Protein AF-A0A2E6EM79-F1 (afdb_monomer_lite)

Radius of gyration: 19.62 Å; chains: 1; bounding box: 45×45×71 Å

Secondary structure (DSSP, 8-state):
----PPPPPPPPPPB--TTS----SPP-SS--GGG---HHHHHHH--GGGS-SSEE-TTS-HHHHHHHHHHTT--TTT--SEE-HHHHHTTTHHHHHHHHHHHH-SSTTS--HHHHHHHHHHHHHHHHT-BSBHHHHHHHH-SSTTPPPEEEEETTTTEEEEEEEEGGGTEEEEEEEETTEEEEEEEEESS-STTS--EEEEEETTSBEESEEEE--TTSSPEEEETTHHHHHHHEEEETTEEEE---PPPBS----

pLDDT: mean 88.47, std 11.38, range [40.53, 98.25]

Foldseek 3Di:
DDDPDDPDPDPDFDFDALVDFFPADDFDPPHDLLVDACLVVLLVPDDLVPADFFQFQQLADLVQLVLQCVLLLAALVGRDRTHGLVSLCVLPQSSSLNSSQCVPDPDNNHGVVSSNLNSCLSCVRNSLRDGQFQVSVCVVQVQQVPFAFDWFCFLFAQAIWTWTDRVVQQKIWIFGDDVNQGAKIKIWGAPSGPNRAIDIWMAGSRRGTHQWDWGDDPVRDTGIGGPPVVVQVVQWDADPNGIGRHDDDGDGDHHDD

Structure (mmCIF, N/CA/C/O backbone):
data_AF-A0A2E6EM79-F1
#
_entry.id   AF-A0A2E6EM79-F1
#
loop_
_atom_site.group_PDB
_atom_site.id
_atom_site.type_symbol
_atom_site.label_atom_id
_atom_site.label_alt_id
_atom_site.label_comp_id
_atom_site.label_asym_id
_atom_site.label_entity_id
_atom_site.label_seq_id
_atom_site.pdbx_PDB_ins_code
_atom_site.Cartn_x
_atom_site.Cartn_y
_atom_site.Cartn_z
_atom_site.occupancy
_atom_site.B_iso_or_equiv
_atom_site.auth_seq_id
_atom_site.auth_comp_id
_atom_site.auth_asym_id
_atom_site.auth_atom_id
_atom_site.pdbx_PDB_model_num
ATOM 1 N N . MET A 1 1 ? -12.263 -23.418 -47.729 1.00 40.53 1 MET A N 1
ATOM 2 C CA . MET A 1 1 ? -12.939 -23.339 -46.419 1.00 40.53 1 MET A CA 1
ATOM 3 C C . MET A 1 1 ? -11.873 -22.958 -45.411 1.00 40.53 1 MET A C 1
ATOM 5 O O . MET A 1 1 ? -11.051 -23.802 -45.089 1.00 40.53 1 MET A O 1
ATOM 9 N N . CYS A 1 2 ? -11.798 -21.682 -45.027 1.00 40.66 2 CYS A N 1
ATOM 10 C CA . CYS A 1 2 ? -10.913 -21.253 -43.946 1.00 40.66 2 CYS A CA 1
ATOM 11 C C . CYS A 1 2 ? -11.545 -21.718 -42.635 1.00 40.66 2 CYS A C 1
ATOM 13 O O . CYS A 1 2 ? -12.689 -21.362 -42.354 1.00 40.66 2 CYS A O 1
ATOM 15 N N . ALA A 1 3 ? -10.847 -22.568 -41.887 1.00 41.97 3 ALA A N 1
ATOM 16 C CA . ALA A 1 3 ? -11.264 -22.920 -40.544 1.00 41.97 3 ALA A CA 1
ATOM 17 C C . ALA A 1 3 ? -11.077 -21.679 -39.662 1.00 41.97 3 ALA A C 1
ATOM 19 O O . ALA A 1 3 ? -9.963 -21.184 -39.523 1.00 41.97 3 ALA A O 1
ATOM 20 N N . CYS A 1 4 ? -12.170 -21.153 -39.111 1.00 45.47 4 CYS A N 1
ATOM 21 C CA . CYS A 1 4 ? -12.096 -20.262 -37.963 1.00 45.47 4 CYS A CA 1
ATOM 22 C C . CYS A 1 4 ? -11.591 -21.108 -36.794 1.00 45.47 4 CYS A C 1
ATOM 24 O O . CYS A 1 4 ? -12.345 -21.921 -36.253 1.00 45.47 4 CYS A O 1
ATOM 26 N N . GLU A 1 5 ? -10.313 -20.971 -36.450 1.00 46.53 5 GLU A N 1
ATOM 27 C CA . GLU A 1 5 ? -9.811 -21.466 -35.176 1.00 46.53 5 GLU A CA 1
ATOM 28 C C . GLU A 1 5 ? -10.629 -20.784 -34.080 1.00 46.53 5 GLU A C 1
ATOM 30 O O . GLU A 1 5 ? -10.728 -19.557 -34.016 1.00 46.53 5 GLU A O 1
ATOM 35 N N . ARG A 1 6 ? -11.327 -21.594 -33.279 1.00 45.53 6 ARG A N 1
ATOM 36 C CA . ARG A 1 6 ? -12.009 -21.084 -32.093 1.00 45.53 6 ARG A CA 1
ATOM 37 C C . ARG A 1 6 ? -10.919 -20.567 -31.155 1.00 45.53 6 ARG A C 1
ATOM 39 O O . ARG A 1 6 ? -9.983 -21.332 -30.913 1.00 45.53 6 ARG A O 1
ATOM 46 N N . PRO A 1 7 ? -11.023 -19.335 -30.634 1.00 49.53 7 PRO A N 1
ATOM 47 C CA . PRO A 1 7 ? -10.081 -18.868 -29.633 1.00 49.53 7 PRO A CA 1
ATOM 48 C C . PRO A 1 7 ? -10.099 -19.853 -28.463 1.00 49.53 7 PRO A C 1
ATOM 50 O O . PRO A 1 7 ? -11.166 -20.234 -27.972 1.00 49.53 7 PRO A O 1
ATOM 53 N N . VAL A 1 8 ? -8.913 -20.332 -28.092 1.00 51.69 8 VAL A N 1
ATOM 54 C CA . VAL A 1 8 ? -8.725 -21.120 -26.877 1.00 51.69 8 VAL A CA 1
ATOM 55 C C . VAL A 1 8 ? -9.074 -20.183 -25.719 1.00 51.69 8 VAL A C 1
ATOM 57 O O . VAL A 1 8 ? -8.511 -19.091 -25.677 1.00 51.69 8 VAL A O 1
ATOM 60 N N . PRO A 1 9 ? -10.022 -20.535 -24.831 1.00 52.53 9 PRO A N 1
ATOM 61 C CA . PRO A 1 9 ? -10.283 -19.714 -23.659 1.00 52.53 9 PRO A CA 1
ATOM 62 C C . PRO A 1 9 ? -8.993 -19.630 -22.844 1.00 52.53 9 PRO A C 1
ATOM 64 O O . PRO A 1 9 ? -8.410 -20.664 -22.509 1.00 52.53 9 PRO A O 1
ATOM 67 N N . GLU A 1 10 ? -8.531 -18.408 -22.591 1.00 57.00 10 GLU A N 1
ATOM 68 C CA . GLU A 1 10 ? -7.377 -18.179 -21.730 1.00 57.00 10 GLU A CA 1
ATOM 69 C C . GLU A 1 10 ? -7.672 -18.762 -20.339 1.00 57.00 10 GLU A C 1
ATOM 71 O O . GLU A 1 10 ? -8.814 -18.677 -19.865 1.00 57.00 10 GLU A O 1
ATOM 76 N N . PRO A 1 11 ? -6.696 -19.438 -19.708 1.00 58.72 11 PRO A N 1
ATOM 77 C CA . PRO A 1 11 ? -6.879 -19.944 -18.358 1.00 58.72 11 PRO A CA 1
ATOM 78 C C . PRO A 1 11 ? -7.193 -18.776 -17.406 1.00 58.72 11 PRO A C 1
ATOM 80 O O . PRO A 1 11 ? -6.709 -17.666 -17.627 1.00 58.72 11 PRO A O 1
ATOM 83 N N . PRO A 1 12 ? -8.003 -19.003 -16.356 1.00 75.50 12 PRO A N 1
ATOM 84 C CA . PRO A 1 12 ? -8.301 -17.965 -15.379 1.00 75.50 12 PRO A CA 1
ATOM 85 C C . PRO A 1 12 ? -7.009 -17.461 -14.733 1.00 75.50 12 PRO A C 1
ATOM 87 O O . PRO A 1 12 ? -6.110 -18.247 -14.429 1.00 75.50 12 PRO A O 1
ATOM 90 N N . ILE A 1 13 ? -6.937 -16.149 -14.529 1.00 83.44 13 ILE A N 1
ATOM 91 C CA . ILE A 1 13 ? -5.769 -15.486 -13.955 1.00 83.44 13 ILE A CA 1
ATOM 92 C C . ILE A 1 13 ? -5.763 -15.755 -12.456 1.00 83.44 13 ILE A C 1
ATOM 94 O O . ILE A 1 13 ? -6.728 -15.469 -11.747 1.00 83.44 13 ILE A O 1
ATOM 98 N N . GLU A 1 14 ? -4.690 -16.393 -12.005 1.00 90.62 14 GLU A N 1
ATOM 99 C CA . GLU A 1 14 ? -4.513 -16.800 -10.618 1.00 90.62 14 GLU A CA 1
ATOM 100 C C . GLU A 1 14 ? -4.291 -15.573 -9.725 1.00 90.62 14 GLU A C 1
ATOM 102 O O . GLU A 1 14 ? -3.581 -14.635 -10.094 1.00 90.62 14 GLU A O 1
ATOM 107 N N . ARG A 1 15 ? -4.914 -15.586 -8.544 1.00 91.69 15 ARG A N 1
ATOM 108 C CA . ARG A 1 15 ? -4.844 -14.531 -7.526 1.00 91.69 15 ARG A CA 1
ATOM 109 C C . ARG A 1 15 ? -4.478 -15.173 -6.195 1.00 91.69 15 ARG A C 1
ATOM 111 O O . ARG A 1 15 ? -4.930 -16.283 -5.913 1.00 91.69 15 ARG A O 1
ATOM 118 N N . ILE A 1 16 ? -3.656 -14.486 -5.408 1.00 89.69 16 ILE A N 1
ATOM 119 C CA . ILE A 1 16 ? -3.207 -14.984 -4.105 1.00 89.69 16 ILE A CA 1
ATOM 120 C C . ILE A 1 16 ? -4.373 -14.980 -3.105 1.00 89.69 16 ILE A C 1
ATOM 122 O O . ILE A 1 16 ? -5.179 -14.047 -3.082 1.00 89.69 16 ILE A O 1
ATOM 126 N N . SER A 1 17 ? -4.468 -16.022 -2.282 1.00 90.81 17 SER A N 1
ATOM 127 C CA . SER A 1 17 ? -5.428 -16.088 -1.177 1.00 90.81 17 SER A CA 1
ATOM 128 C C . SER A 1 17 ? -4.816 -15.539 0.117 1.00 90.81 17 SER A C 1
ATOM 130 O O . SER A 1 17 ? -3.604 -15.591 0.299 1.00 90.81 17 SER A O 1
ATOM 132 N N . CYS A 1 18 ? -5.646 -15.026 1.028 1.00 90.88 18 CYS A N 1
ATOM 133 C CA . CYS A 1 18 ? -5.190 -14.446 2.299 1.00 90.88 18 CYS A CA 1
ATOM 134 C C . CYS A 1 18 ? -4.701 -15.471 3.335 1.00 90.88 18 CYS A C 1
ATOM 136 O O . CYS A 1 18 ? -4.257 -15.083 4.405 1.00 90.88 18 CYS A O 1
ATOM 138 N N . ASP A 1 19 ? -4.806 -16.767 3.043 1.00 88.62 19 ASP A N 1
ATOM 139 C CA . ASP A 1 19 ? -4.251 -17.861 3.847 1.00 88.62 19 ASP A CA 1
ATOM 140 C C . ASP A 1 19 ? -2.886 -18.345 3.322 1.00 88.62 19 ASP A C 1
ATOM 142 O O . ASP A 1 19 ? -2.356 -19.348 3.804 1.00 88.62 19 ASP A O 1
ATOM 146 N N . GLN A 1 20 ? -2.330 -17.667 2.314 1.00 85.81 20 GLN A N 1
ATOM 147 C CA . GLN A 1 20 ? -1.073 -18.031 1.674 1.00 85.81 20 GLN A CA 1
ATOM 148 C C . GLN A 1 20 ? -0.019 -16.954 1.890 1.00 85.81 20 GLN A C 1
ATOM 150 O O . GLN A 1 20 ? -0.221 -15.791 1.548 1.00 85.81 20 GLN A O 1
ATOM 155 N N . ASP A 1 21 ? 1.155 -17.375 2.354 1.00 84.31 21 ASP A N 1
ATOM 156 C CA . ASP A 1 21 ? 2.322 -16.505 2.380 1.00 84.31 21 ASP A CA 1
ATOM 157 C C . ASP A 1 21 ? 2.809 -16.209 0.961 1.00 84.31 21 ASP A C 1
ATOM 159 O O . ASP A 1 21 ? 3.035 -17.108 0.138 1.00 84.31 21 ASP A O 1
ATOM 163 N N . ILE A 1 22 ? 3.044 -14.928 0.693 1.00 86.69 22 ILE A N 1
ATOM 164 C CA . ILE A 1 22 ? 3.743 -14.501 -0.509 1.00 86.69 22 ILE A CA 1
ATOM 165 C C . ILE A 1 22 ? 5.236 -14.709 -0.265 1.00 86.69 22 ILE A C 1
ATOM 167 O O . ILE A 1 22 ? 5.865 -14.030 0.545 1.00 86.69 22 ILE A O 1
ATOM 171 N N . ASN A 1 23 ? 5.821 -15.665 -0.986 1.00 76.88 23 ASN A N 1
ATOM 172 C CA . ASN A 1 23 ? 7.263 -15.888 -0.969 1.00 76.88 23 ASN A CA 1
ATOM 173 C C . ASN A 1 23 ? 7.967 -14.765 -1.741 1.00 76.88 23 ASN A C 1
ATOM 175 O O . ASN A 1 23 ? 8.302 -14.928 -2.913 1.00 76.88 23 ASN A O 1
ATOM 179 N N . GLY A 1 24 ? 8.155 -13.623 -1.083 1.00 79.81 24 GLY A N 1
ATOM 180 C CA . GLY A 1 24 ? 8.905 -12.499 -1.622 1.00 79.81 24 GLY A CA 1
ATOM 181 C C . GLY A 1 24 ? 10.422 -12.696 -1.560 1.00 79.81 24 GLY A C 1
ATOM 182 O O . GLY A 1 24 ? 10.950 -13.713 -1.103 1.00 79.81 24 GLY A O 1
ATOM 183 N N . ILE A 1 25 ? 11.139 -11.664 -1.998 1.00 84.12 25 ILE A N 1
ATOM 184 C CA . ILE A 1 25 ? 12.602 -11.559 -1.911 1.00 84.12 25 ILE A CA 1
ATOM 185 C C . ILE A 1 25 ? 13.077 -11.814 -0.457 1.00 84.12 25 ILE A C 1
ATOM 187 O O . ILE A 1 25 ? 12.545 -11.219 0.484 1.00 84.12 25 ILE A O 1
ATOM 191 N N . PRO A 1 26 ? 14.071 -12.687 -0.207 1.00 87.06 26 PRO A N 1
ATOM 192 C CA . PRO A 1 26 ? 14.529 -12.945 1.155 1.00 87.06 26 PRO A CA 1
ATOM 193 C C . PRO A 1 26 ? 14.932 -11.652 1.865 1.00 87.06 26 PRO A C 1
ATOM 195 O O . PRO A 1 26 ? 15.652 -10.834 1.295 1.00 87.06 26 PRO A O 1
ATOM 198 N N . TRP A 1 27 ? 14.483 -11.477 3.109 1.00 85.44 27 TRP A N 1
ATOM 199 C CA . TRP A 1 27 ? 14.903 -10.333 3.912 1.00 85.44 27 TRP A CA 1
ATOM 200 C C . TRP A 1 27 ? 16.428 -10.302 4.046 1.00 85.44 27 TRP A C 1
ATOM 202 O O . TRP A 1 27 ? 17.080 -11.344 4.165 1.00 85.44 27 TRP A O 1
ATOM 212 N N . GLY A 1 28 ? 16.991 -9.095 4.038 1.00 80.56 28 GLY A N 1
ATOM 213 C CA . GLY A 1 28 ? 18.403 -8.883 4.333 1.00 80.56 28 GLY A CA 1
ATOM 214 C C . GLY A 1 28 ? 18.743 -9.165 5.802 1.00 80.56 28 GLY A C 1
ATOM 215 O O . GLY A 1 28 ? 17.895 -9.565 6.598 1.00 80.56 28 GLY A O 1
ATOM 216 N N . ALA A 1 29 ? 20.006 -8.932 6.171 1.00 76.19 29 ALA A N 1
ATOM 217 C CA . ALA A 1 29 ? 20.464 -9.078 7.556 1.00 76.19 29 ALA A CA 1
ATOM 218 C C . ALA A 1 29 ? 19.775 -8.091 8.518 1.00 76.19 29 ALA A C 1
ATOM 220 O O . ALA A 1 29 ? 19.505 -8.443 9.664 1.00 76.19 29 ALA A O 1
ATOM 221 N N . ASP A 1 30 ? 19.462 -6.888 8.031 1.00 77.88 30 ASP A N 1
ATOM 222 C CA . ASP A 1 30 ? 18.694 -5.878 8.755 1.00 77.88 30 ASP A CA 1
ATOM 223 C C . ASP A 1 30 ? 17.210 -6.063 8.437 1.00 77.88 30 ASP A C 1
ATOM 225 O O . ASP A 1 30 ? 16.678 -5.535 7.458 1.00 77.88 30 ASP A O 1
ATOM 229 N N . GLN A 1 31 ? 16.565 -6.899 9.242 1.00 83.94 31 GLN A N 1
ATOM 230 C CA . GLN A 1 31 ? 15.180 -7.288 9.040 1.00 83.94 31 GLN A CA 1
ATOM 231 C C . GLN A 1 31 ? 14.214 -6.165 9.457 1.00 83.94 31 GLN A C 1
ATOM 233 O O . GLN A 1 31 ? 14.323 -5.652 10.575 1.00 83.94 31 GLN A O 1
ATOM 238 N N . PRO A 1 32 ? 13.271 -5.762 8.585 1.00 86.62 32 PRO A N 1
ATOM 239 C CA . PRO A 1 32 ? 12.243 -4.800 8.952 1.00 86.62 32 PRO A CA 1
ATOM 240 C C . PRO A 1 32 ? 11.191 -5.462 9.857 1.00 86.62 32 PRO A C 1
ATOM 242 O O . PRO A 1 32 ? 11.133 -6.691 9.923 1.00 86.62 32 PRO A O 1
ATOM 245 N N . PRO A 1 33 ? 10.335 -4.688 10.537 1.00 85.50 33 PRO A N 1
ATOM 246 C CA . PRO A 1 33 ? 9.323 -5.278 11.407 1.00 85.50 33 PRO A CA 1
ATOM 247 C C . PRO A 1 33 ? 8.340 -6.210 10.676 1.00 85.50 33 PRO A C 1
ATOM 249 O O . PRO A 1 33 ? 7.989 -7.266 11.184 1.00 85.50 33 PRO A O 1
ATOM 252 N N . GLU A 1 34 ? 8.040 -5.908 9.413 1.00 90.94 34 GLU A N 1
ATOM 253 C CA . GLU A 1 34 ? 7.360 -6.760 8.421 1.00 90.94 34 GLU A CA 1
ATOM 254 C C . GLU A 1 34 ? 7.921 -8.189 8.281 1.00 90.94 34 GLU A C 1
ATOM 256 O O . GLU A 1 34 ? 7.267 -9.084 7.755 1.00 90.94 34 GLU A O 1
ATOM 261 N N . SER A 1 35 ? 9.151 -8.437 8.726 1.00 87.00 35 SER A N 1
ATOM 262 C CA . SER A 1 35 ? 9.757 -9.763 8.625 1.00 87.00 35 SER A CA 1
ATOM 263 C C . SER A 1 35 ? 9.227 -10.797 9.615 1.00 87.00 35 SER A C 1
ATOM 265 O O . SER A 1 35 ? 9.440 -11.990 9.380 1.00 87.00 35 SER A O 1
ATOM 267 N N . ASP A 1 36 ? 8.557 -10.364 10.685 1.00 81.38 36 ASP A N 1
ATOM 268 C CA . ASP A 1 36 ? 7.943 -11.259 11.664 1.00 81.38 36 ASP A CA 1
ATOM 269 C C . ASP A 1 36 ? 6.591 -11.777 11.145 1.00 81.38 36 ASP A C 1
ATOM 271 O O . ASP A 1 36 ? 5.728 -11.005 10.723 1.00 81.38 36 ASP A O 1
ATOM 275 N N . SER A 1 37 ? 6.416 -13.098 11.134 1.00 67.50 37 SER A N 1
ATOM 276 C CA . SER A 1 37 ? 5.431 -13.768 10.280 1.00 67.50 37 SER A CA 1
ATOM 277 C C . SER A 1 37 ? 4.133 -14.180 10.970 1.00 67.50 37 SER A C 1
ATOM 279 O O . SER A 1 37 ? 3.235 -14.657 10.286 1.00 67.50 37 SER A O 1
ATOM 281 N N . ASP A 1 38 ? 3.997 -14.046 12.293 1.00 87.06 38 ASP A N 1
ATOM 282 C CA . ASP A 1 38 ? 2.860 -14.661 13.005 1.00 87.06 38 ASP A CA 1
ATOM 283 C C . ASP A 1 38 ? 1.650 -13.732 13.219 1.00 87.06 38 ASP A C 1
ATOM 285 O O . ASP A 1 38 ? 0.854 -13.905 14.145 1.00 87.06 38 ASP A O 1
ATOM 289 N N . VAL A 1 39 ? 1.474 -12.740 12.335 1.00 92.44 39 VAL A N 1
ATOM 290 C CA . VAL A 1 39 ? 0.377 -11.762 12.444 1.00 92.44 39 VAL A CA 1
ATOM 291 C C . VAL A 1 39 ? -1.003 -12.424 12.419 1.00 92.44 39 VAL A C 1
ATOM 293 O O . VAL A 1 39 ? -1.929 -11.948 13.069 1.00 92.44 39 VAL A O 1
ATOM 296 N N . THR A 1 40 ? -1.149 -13.550 11.719 1.00 93.19 40 THR A N 1
ATOM 297 C CA . THR A 1 40 ? -2.404 -14.307 11.642 1.00 93.19 40 THR A CA 1
ATOM 298 C C . THR A 1 40 ? -2.763 -14.961 12.972 1.00 93.19 40 THR A C 1
ATOM 300 O O . THR A 1 40 ? -3.916 -14.860 13.400 1.00 93.19 40 THR A O 1
ATOM 303 N N . ALA A 1 41 ? -1.803 -15.593 13.659 1.00 94.00 41 ALA A N 1
ATOM 304 C CA . ALA A 1 41 ? -2.066 -16.149 14.982 1.00 94.00 41 ALA A CA 1
ATOM 305 C C . ALA A 1 41 ? -2.342 -15.030 15.987 1.00 94.00 41 ALA A C 1
ATOM 307 O O . ALA A 1 41 ? -3.353 -15.087 16.686 1.00 94.00 41 ALA A O 1
ATOM 308 N N . GLU A 1 42 ? -1.524 -13.975 15.986 1.00 95.00 42 GLU A N 1
ATOM 309 C CA . GLU A 1 42 ? -1.720 -12.822 16.866 1.00 95.00 42 GLU A CA 1
ATOM 310 C C . GLU A 1 42 ? -3.091 -12.161 16.664 1.00 95.00 42 GLU A C 1
ATOM 312 O O . GLU A 1 42 ? -3.753 -11.832 17.645 1.00 95.00 42 GLU A O 1
ATOM 317 N N . LEU A 1 43 ? -3.550 -11.997 15.417 1.00 95.31 43 LEU A N 1
ATOM 318 C CA . LEU A 1 43 ? -4.876 -11.449 15.120 1.00 95.31 43 LEU A CA 1
ATOM 319 C C . LEU A 1 43 ? -5.989 -12.344 15.681 1.00 95.31 43 LEU A C 1
ATOM 321 O O . LEU A 1 43 ? -6.943 -11.846 16.273 1.00 95.31 43 LEU A O 1
ATOM 325 N N . SER A 1 44 ? -5.848 -13.664 15.536 1.00 94.12 44 SER A N 1
ATOM 326 C CA . SER A 1 44 ? -6.849 -14.639 15.989 1.00 94.12 44 SER A CA 1
ATOM 327 C C . SER A 1 44 ? -6.984 -14.743 17.514 1.00 94.12 44 SER A C 1
ATOM 329 O O . SER A 1 44 ? -8.012 -15.206 18.012 1.00 94.12 44 SER A O 1
ATOM 331 N N . GLU A 1 45 ? -5.960 -14.322 18.260 1.00 94.56 45 GLU A N 1
ATOM 332 C CA . GLU A 1 45 ? -5.949 -14.330 19.726 1.00 94.56 45 GLU A CA 1
ATOM 333 C C . GLU A 1 45 ? -6.623 -13.094 20.343 1.00 94.56 45 GLU A C 1
ATOM 335 O O . GLU A 1 45 ? -6.949 -13.099 21.535 1.00 94.56 45 GLU A O 1
ATOM 340 N N . LEU A 1 46 ? -6.853 -12.037 19.558 1.00 94.44 46 LEU A N 1
ATOM 341 C CA . LEU A 1 46 ? -7.420 -10.784 20.048 1.00 94.44 46 LEU A CA 1
ATOM 342 C C . LEU A 1 46 ? -8.947 -10.844 20.147 1.00 94.44 46 LEU A C 1
ATOM 344 O O . LEU A 1 46 ? -9.655 -11.138 19.186 1.00 94.44 46 LEU A O 1
ATOM 348 N N . ASP A 1 47 ? -9.473 -10.457 21.310 1.00 93.38 47 ASP A N 1
ATOM 349 C CA . ASP A 1 47 ? -10.901 -10.189 21.477 1.00 93.38 47 ASP A CA 1
ATOM 350 C C . ASP A 1 47 ? -11.213 -8.726 21.133 1.00 93.38 47 ASP A C 1
ATOM 352 O O . ASP A 1 47 ? -11.244 -7.848 22.000 1.00 93.38 47 ASP A O 1
ATOM 356 N N . LEU A 1 48 ? -11.476 -8.467 19.849 1.00 93.12 48 LEU A N 1
ATOM 357 C CA . LEU A 1 48 ? -11.820 -7.131 19.350 1.00 93.12 48 LEU A CA 1
ATOM 358 C C . LEU A 1 48 ? -13.135 -6.587 19.934 1.00 93.12 48 LEU A C 1
ATOM 360 O O . LEU A 1 48 ? -13.396 -5.390 19.841 1.00 93.12 48 LEU A O 1
ATOM 364 N N . SER A 1 49 ? -13.961 -7.423 20.577 1.00 91.56 49 SER A N 1
ATOM 365 C CA . SER A 1 49 ? -15.196 -6.961 21.223 1.00 91.56 49 SER A CA 1
ATOM 366 C C . SER A 1 49 ? -14.956 -6.143 22.497 1.00 91.56 49 SER A C 1
ATOM 368 O O . SER A 1 49 ? -15.880 -5.491 22.983 1.00 91.56 49 SER A O 1
ATOM 370 N N . GLN A 1 50 ? -13.726 -6.149 23.027 1.00 90.62 50 GLN A N 1
ATOM 371 C CA . GLN A 1 50 ? -13.337 -5.328 24.178 1.00 90.62 50 GLN A CA 1
ATOM 372 C C . GLN A 1 50 ? -13.077 -3.860 23.814 1.00 90.62 50 GLN A C 1
ATOM 374 O O . GLN A 1 50 ? -13.024 -3.013 24.709 1.00 90.62 50 GLN A O 1
ATOM 379 N N . LEU A 1 51 ? -12.911 -3.546 22.525 1.00 93.31 51 LEU A N 1
ATOM 380 C CA . LEU A 1 51 ? -12.785 -2.168 22.065 1.00 93.31 51 LEU A CA 1
ATOM 381 C C . LEU A 1 51 ? -14.124 -1.418 22.186 1.00 93.31 51 LEU A C 1
ATOM 383 O O . LEU A 1 51 ? -15.189 -2.015 22.001 1.00 93.31 51 LEU A O 1
ATOM 387 N N . PRO A 1 52 ? -14.099 -0.111 22.506 1.00 95.06 52 PRO A N 1
ATOM 388 C CA . PRO A 1 52 ? -15.306 0.707 22.493 1.00 95.06 52 PRO A CA 1
ATOM 389 C C . PRO A 1 52 ? -15.861 0.831 21.068 1.00 95.06 52 PRO A C 1
ATOM 391 O O . PRO A 1 52 ? -15.101 1.049 20.137 1.00 95.06 52 PRO A O 1
ATOM 394 N N . ASP A 1 53 ? -17.185 0.778 20.908 1.00 96.00 53 ASP A N 1
ATOM 395 C CA . ASP A 1 53 ? -17.851 0.992 19.616 1.00 96.00 53 ASP A CA 1
ATOM 396 C C . ASP A 1 53 ? -18.860 2.160 19.719 1.00 96.00 53 ASP A C 1
ATOM 398 O O . ASP A 1 53 ? -19.858 2.041 20.444 1.00 96.00 53 ASP A O 1
ATOM 402 N N . PRO A 1 54 ? -18.619 3.307 19.048 1.00 97.25 54 PRO A N 1
ATOM 403 C CA . PRO A 1 54 ? -17.478 3.584 18.171 1.00 97.25 54 PRO A CA 1
ATOM 404 C C . PRO A 1 54 ? -16.184 3.911 18.936 1.00 97.25 54 PRO A C 1
ATOM 406 O O . PRO A 1 54 ? -16.217 4.410 20.064 1.00 97.25 54 PRO A O 1
ATOM 409 N N . ILE A 1 55 ? -15.049 3.710 18.267 1.00 96.88 55 ILE A N 1
ATOM 410 C CA . ILE A 1 55 ? -13.715 4.119 18.720 1.00 96.88 55 ILE A CA 1
ATOM 411 C C . ILE A 1 55 ? -13.521 5.605 18.402 1.00 96.88 55 ILE A C 1
ATOM 413 O O . ILE A 1 55 ? -13.752 6.031 17.268 1.00 96.88 55 ILE A O 1
ATOM 417 N N . ASP A 1 56 ? -13.074 6.396 19.380 1.00 96.50 56 ASP A N 1
ATOM 418 C CA . ASP A 1 56 ? -12.659 7.784 19.153 1.00 96.50 56 ASP A CA 1
ATOM 419 C C . ASP A 1 56 ? -11.217 7.827 18.636 1.00 96.50 56 ASP A C 1
ATOM 421 O O . ASP A 1 56 ? -10.279 7.497 19.354 1.00 96.50 56 ASP A O 1
ATOM 425 N N . ILE A 1 57 ? -11.059 8.235 17.379 1.00 95.75 57 ILE A N 1
ATOM 426 C CA . ILE A 1 57 ? -9.775 8.381 16.685 1.00 95.75 57 ILE A CA 1
ATOM 427 C C . ILE A 1 57 ? -9.427 9.859 16.441 1.00 95.75 57 ILE A C 1
ATOM 429 O O . ILE A 1 57 ? -8.559 10.179 15.627 1.00 95.75 57 ILE A O 1
ATOM 433 N N . SER A 1 58 ? -10.130 10.796 17.089 1.00 94.38 58 SER A N 1
ATOM 434 C CA . SER A 1 58 ? -9.972 12.242 16.867 1.00 94.38 58 SER A CA 1
ATOM 435 C C . SER A 1 58 ? -8.636 12.809 17.342 1.00 94.38 58 SER A C 1
ATOM 437 O O . SER A 1 58 ? -8.214 13.846 16.837 1.00 94.38 58 SER A O 1
ATOM 439 N N . GLN A 1 59 ? -7.994 12.152 18.310 1.00 94.62 59 GLN A N 1
ATOM 440 C CA . GLN A 1 59 ? -6.695 12.559 18.855 1.00 94.62 59 GLN A CA 1
ATOM 441 C C . GLN A 1 59 ? -5.512 11.881 18.150 1.00 94.62 59 GLN A C 1
ATOM 443 O O . GLN A 1 59 ? -4.363 12.219 18.432 1.00 94.62 59 GLN A O 1
ATOM 448 N N . MET A 1 60 ? -5.781 10.957 17.220 1.00 93.56 60 MET A N 1
ATOM 449 C CA . MET A 1 60 ? -4.732 10.301 16.447 1.00 93.56 60 MET A CA 1
ATOM 450 C C . MET A 1 60 ? -4.044 11.282 15.503 1.00 93.56 60 MET A C 1
ATOM 452 O O . MET A 1 60 ? -4.688 12.128 14.877 1.00 93.56 60 MET A O 1
ATOM 456 N N . VAL A 1 61 ? -2.729 11.120 15.370 1.00 89.62 61 VAL A N 1
ATOM 457 C CA 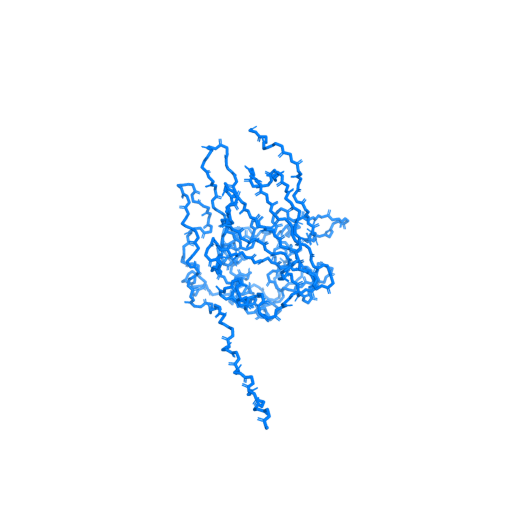. VAL A 1 61 ? -1.916 11.883 14.417 1.00 89.62 61 VAL A CA 1
ATOM 458 C C . VAL A 1 61 ? -2.354 11.608 12.975 1.00 89.62 61 VAL A C 1
ATOM 460 O O . VAL A 1 61 ? -2.887 10.544 12.654 1.00 89.62 61 VAL A O 1
ATOM 463 N N . GLU A 1 62 ? -2.110 12.562 12.079 1.00 87.38 62 GLU A N 1
ATOM 464 C CA . GLU A 1 62 ? -2.611 12.539 10.702 1.00 87.38 62 GLU A CA 1
ATOM 465 C C . GLU A 1 62 ? -2.135 11.309 9.923 1.00 87.38 62 GLU A C 1
ATOM 467 O O . GLU A 1 62 ? -2.883 10.772 9.107 1.00 87.38 62 GLU A O 1
ATOM 472 N N . ILE A 1 63 ? -0.915 10.838 10.197 1.00 88.81 63 ILE A N 1
ATOM 473 C CA . ILE A 1 63 ? -0.372 9.639 9.554 1.00 88.81 63 ILE A CA 1
ATOM 474 C C . ILE A 1 63 ? -1.147 8.377 9.952 1.00 88.81 63 ILE A C 1
ATOM 476 O O . ILE A 1 63 ? -1.520 7.612 9.070 1.00 88.81 63 ILE A O 1
ATOM 480 N N . ASP A 1 64 ? -1.477 8.196 11.232 1.00 93.12 64 ASP A N 1
ATOM 481 C CA . ASP A 1 64 ? -2.231 7.031 11.716 1.00 93.12 64 ASP A CA 1
ATOM 482 C C . ASP A 1 64 ? -3.654 7.041 11.156 1.00 93.12 64 ASP A C 1
ATOM 484 O O . ASP A 1 64 ? -4.141 6.029 10.652 1.00 93.12 64 ASP A O 1
ATOM 488 N N . ARG A 1 65 ? -4.298 8.216 11.141 1.00 92.88 65 ARG A N 1
ATOM 489 C CA . ARG A 1 65 ? -5.606 8.398 10.495 1.00 92.88 65 ARG A CA 1
ATOM 490 C C . ARG A 1 65 ? -5.545 8.068 9.001 1.00 92.88 65 ARG A C 1
ATOM 492 O O . ARG A 1 65 ? -6.467 7.440 8.483 1.00 92.88 65 ARG A O 1
ATOM 499 N N . GLY A 1 66 ? -4.462 8.443 8.320 1.00 92.81 66 GLY A N 1
ATOM 500 C CA . GLY A 1 66 ? -4.244 8.095 6.918 1.00 92.81 66 GLY A CA 1
ATOM 501 C C . GLY A 1 66 ? -4.069 6.604 6.674 1.00 92.81 66 GLY A C 1
ATOM 502 O O . GLY A 1 66 ? -4.683 6.057 5.759 1.00 92.81 66 GLY A O 1
ATOM 503 N N . LEU A 1 67 ? -3.318 5.923 7.537 1.00 95.62 67 LEU A N 1
ATOM 504 C CA . LEU A 1 67 ? -3.145 4.474 7.476 1.00 95.62 67 LEU A CA 1
ATOM 505 C C . LEU A 1 67 ? -4.464 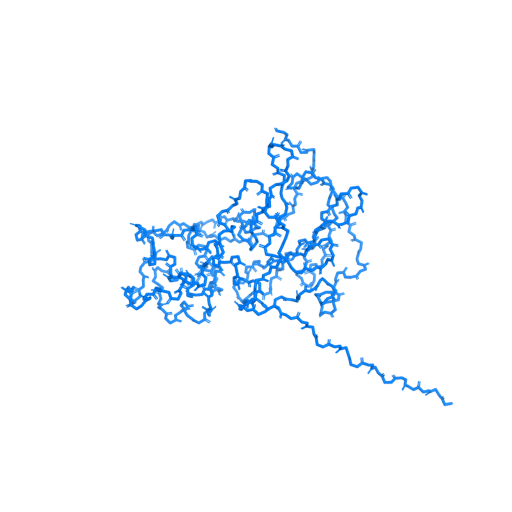3.729 7.720 1.00 95.62 67 LEU A C 1
ATOM 507 O O . LEU A 1 67 ? -4.786 2.816 6.958 1.00 95.62 67 LEU A O 1
ATOM 511 N N . ILE A 1 68 ? -5.256 4.154 8.713 1.00 96.06 68 ILE A N 1
ATOM 512 C CA . ILE A 1 68 ? -6.600 3.613 8.976 1.00 96.06 68 ILE A CA 1
ATOM 513 C C . ILE A 1 68 ? -7.463 3.742 7.728 1.00 96.06 68 ILE A C 1
ATOM 515 O O . ILE A 1 68 ? -7.977 2.758 7.209 1.00 96.06 68 ILE A O 1
ATOM 519 N N . SER A 1 69 ? -7.609 4.958 7.216 1.00 95.38 69 SER A N 1
ATOM 520 C CA . SER A 1 69 ? -8.494 5.211 6.086 1.00 95.38 69 SER A CA 1
ATOM 521 C C . SER A 1 69 ? -8.053 4.469 4.825 1.00 95.38 69 SER A C 1
ATOM 523 O O . SER A 1 69 ? -8.895 3.955 4.096 1.00 95.38 69 SER A O 1
ATOM 525 N N . TYR A 1 70 ? -6.740 4.358 4.589 1.00 95.94 70 TYR A N 1
ATOM 526 C CA . TYR A 1 70 ? -6.195 3.577 3.485 1.00 95.94 70 TYR A CA 1
ATOM 527 C C . TYR A 1 70 ? -6.503 2.084 3.634 1.00 95.94 7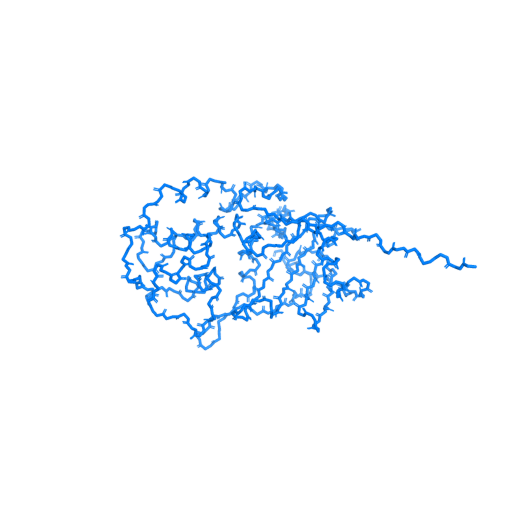0 TYR A C 1
ATOM 529 O O . TYR A 1 70 ? -6.900 1.438 2.667 1.00 95.94 70 TYR A O 1
ATOM 537 N N . ALA A 1 71 ? -6.342 1.505 4.823 1.00 97.12 71 ALA A N 1
ATOM 538 C CA . ALA A 1 71 ? -6.687 0.102 5.049 1.00 97.12 71 ALA A CA 1
ATOM 539 C C . ALA A 1 71 ? -8.194 -0.158 4.875 1.00 97.12 71 ALA A C 1
ATOM 541 O O . ALA A 1 71 ? -8.580 -1.226 4.409 1.00 97.12 71 ALA A O 1
ATOM 542 N N . LEU A 1 72 ? -9.029 0.833 5.205 1.00 96.81 72 LEU A N 1
ATOM 543 C CA . LEU A 1 72 ? -10.488 0.741 5.149 1.00 96.81 72 LEU A CA 1
ATOM 544 C C . LEU A 1 72 ? -11.114 1.177 3.813 1.00 96.81 72 LEU A C 1
ATOM 546 O O . LEU A 1 72 ? -12.333 1.116 3.680 1.00 96.81 72 LEU A O 1
ATOM 550 N N . GLU A 1 73 ? -10.315 1.633 2.844 1.00 95.69 73 GLU A N 1
ATOM 551 C CA . GLU A 1 73 ? -10.795 2.257 1.598 1.00 95.69 73 GLU A CA 1
ATOM 552 C C . GLU A 1 73 ? -11.800 3.401 1.825 1.00 95.69 73 GLU A C 1
ATOM 554 O O . GLU A 1 73 ? -12.817 3.521 1.138 1.00 95.69 73 GLU A O 1
ATOM 559 N N . ILE A 1 74 ? -11.511 4.263 2.800 1.00 95.19 74 ILE A N 1
ATOM 560 C CA . ILE A 1 74 ? -12.287 5.475 3.075 1.00 95.19 74 ILE A CA 1
ATOM 561 C C . ILE A 1 74 ? -11.539 6.670 2.479 1.00 95.19 74 ILE A C 1
ATOM 563 O O . ILE A 1 74 ? -10.322 6.802 2.651 1.00 95.19 74 ILE A O 1
ATOM 567 N N . ALA A 1 75 ? -12.250 7.566 1.792 1.00 92.50 75 ALA A N 1
ATOM 568 C CA . ALA A 1 75 ? -11.636 8.777 1.257 1.00 92.50 75 ALA A CA 1
ATOM 569 C C . ALA A 1 75 ? -11.111 9.676 2.397 1.00 92.50 75 ALA A C 1
ATOM 571 O O . ALA A 1 75 ? -11.768 9.788 3.436 1.00 92.50 75 ALA A O 1
ATOM 572 N N . PRO A 1 76 ? -9.978 10.387 2.220 1.00 84.81 76 PRO A N 1
ATOM 573 C CA . PRO A 1 76 ? -9.398 11.218 3.278 1.00 84.81 76 PRO A CA 1
ATOM 574 C C . PRO A 1 76 ? -10.343 12.231 3.912 1.00 84.81 76 PRO A C 1
ATOM 576 O O . PRO A 1 76 ? -10.262 12.511 5.105 1.00 84.81 76 PRO A O 1
ATOM 579 N N . THR A 1 77 ? -11.261 12.767 3.115 1.00 87.94 77 THR A N 1
ATOM 580 C CA . THR A 1 77 ? -12.257 13.753 3.539 1.00 87.94 77 THR A CA 1
ATOM 581 C C . THR A 1 77 ? -13.479 13.135 4.222 1.00 87.94 77 THR A C 1
ATOM 583 O O . THR A 1 77 ? -14.312 13.871 4.749 1.00 87.94 77 THR A O 1
ATOM 586 N N . GLU A 1 78 ? -13.605 11.807 4.215 1.00 92.50 78 GLU A N 1
ATOM 587 C CA . GLU A 1 78 ? -14.754 11.064 4.739 1.00 92.50 78 GLU A CA 1
ATOM 588 C C . GLU A 1 78 ? -14.452 10.347 6.062 1.00 92.50 78 GLU A C 1
ATOM 590 O O . GLU A 1 78 ? -15.386 9.978 6.779 1.00 92.50 78 GLU A O 1
ATOM 595 N N . LEU A 1 79 ? -13.175 10.190 6.437 1.00 92.50 79 LEU A N 1
ATOM 596 C CA . LEU A 1 79 ? -12.819 9.624 7.737 1.00 92.50 79 LEU A CA 1
ATOM 597 C C . LEU A 1 79 ? -13.161 10.608 8.867 1.00 92.50 79 LEU A C 1
ATOM 599 O O . LEU A 1 79 ? -12.450 11.581 9.127 1.00 92.50 79 LEU A O 1
ATOM 603 N N . GLY A 1 80 ? -14.250 10.319 9.579 1.00 93.69 80 GLY A N 1
ATOM 604 C CA . GLY A 1 80 ? -14.690 11.074 10.748 1.00 93.69 80 GLY A CA 1
ATOM 605 C C . GLY A 1 80 ? -13.809 10.885 11.996 1.00 93.69 80 GLY A C 1
ATOM 606 O O . GLY A 1 80 ? -12.797 10.182 11.976 1.00 93.69 80 GLY A O 1
ATOM 607 N N . PRO A 1 81 ? -14.173 11.525 13.120 1.00 95.69 81 PRO A N 1
ATOM 608 C CA . PRO A 1 81 ? -13.487 11.346 14.402 1.00 95.69 81 PRO A CA 1
ATOM 609 C C . PRO A 1 81 ? -13.836 10.024 15.098 1.00 95.69 81 PRO A C 1
ATOM 611 O O . PRO A 1 81 ? -13.133 9.628 16.017 1.00 95.69 81 PRO A O 1
ATOM 614 N N . LEU A 1 82 ? -14.918 9.363 14.684 1.00 97.06 82 LEU A N 1
ATOM 615 C CA . LEU A 1 82 ? -15.417 8.128 15.278 1.00 97.06 82 LEU A CA 1
ATOM 616 C C . LEU A 1 82 ? -15.390 7.018 14.227 1.00 97.06 82 LEU A C 1
ATOM 618 O O . LEU A 1 82 ? -15.900 7.225 13.126 1.00 97.06 82 LEU A O 1
ATOM 622 N N . LEU A 1 83 ? -14.837 5.862 14.584 1.00 97.19 83 LEU A N 1
ATOM 623 C CA . LEU A 1 83 ? -14.798 4.662 13.751 1.00 97.19 83 LEU A CA 1
ATOM 624 C C . LEU A 1 83 ? -15.665 3.579 14.395 1.00 97.19 83 LEU A C 1
ATOM 626 O O . LEU A 1 83 ? -15.371 3.143 15.507 1.00 97.19 83 LEU A O 1
ATOM 630 N N . SER A 1 84 ? -16.732 3.147 13.721 1.00 97.50 84 SER A N 1
ATOM 631 C CA . SER A 1 84 ? -17.516 2.009 14.212 1.00 97.50 84 SER A CA 1
ATOM 632 C C . SER A 1 84 ? -16.865 0.680 13.842 1.00 97.50 84 SER A C 1
ATOM 634 O O . SER A 1 84 ? -16.192 0.566 12.813 1.00 97.50 84 SER A O 1
ATOM 636 N N . HIS A 1 85 ? -17.114 -0.354 14.645 1.00 97.12 85 HIS A N 1
ATOM 637 C CA . HIS A 1 85 ? -16.638 -1.705 14.331 1.00 97.12 85 HIS A CA 1
ATOM 638 C C . HIS A 1 85 ? -17.236 -2.214 13.017 1.00 97.12 85 HIS A C 1
ATOM 640 O O . HIS A 1 85 ? -16.527 -2.789 12.199 1.00 97.12 85 HIS A O 1
ATOM 646 N N . GLU A 1 86 ? -18.526 -1.958 12.782 1.00 96.56 86 GLU A N 1
ATOM 647 C CA . GLU A 1 86 ? -19.189 -2.312 11.523 1.00 96.56 86 GLU A CA 1
ATOM 648 C C . GLU A 1 86 ? -18.482 -1.672 10.320 1.00 96.56 86 GLU A C 1
ATOM 650 O O . GLU A 1 86 ? -18.201 -2.362 9.343 1.00 96.56 86 GLU A O 1
ATOM 655 N N . GLN A 1 87 ? -18.138 -0.382 10.408 1.00 95.75 87 GLN A N 1
ATOM 656 C CA . GLN A 1 87 ? -17.428 0.322 9.341 1.00 95.75 87 GLN A CA 1
ATOM 657 C C . GLN A 1 87 ? -16.056 -0.289 9.065 1.00 95.75 87 GLN A C 1
ATOM 659 O O . GLN A 1 87 ? -15.714 -0.485 7.902 1.00 95.75 87 GLN A O 1
ATOM 664 N N . ALA A 1 88 ? -15.294 -0.610 10.113 1.00 97.00 88 ALA A N 1
ATOM 665 C CA . ALA A 1 88 ? -13.992 -1.242 9.955 1.00 97.00 88 ALA A CA 1
ATOM 666 C C . ALA A 1 88 ? -14.121 -2.633 9.312 1.00 97.00 88 ALA A C 1
ATOM 668 O O . ALA A 1 88 ? -13.481 -2.916 8.304 1.00 97.00 88 ALA A O 1
ATOM 669 N N . LEU A 1 89 ? -15.003 -3.486 9.838 1.00 96.44 89 LEU A N 1
ATOM 670 C CA . LEU A 1 89 ? -15.144 -4.878 9.400 1.00 96.44 89 LEU A CA 1
ATOM 671 C C . LEU A 1 89 ? -15.720 -5.030 7.982 1.00 96.44 89 LEU A C 1
ATOM 673 O O . LEU A 1 89 ? -15.517 -6.068 7.353 1.00 96.44 89 LEU A O 1
ATOM 677 N N . MET A 1 90 ? -16.385 -4.006 7.431 1.00 95.38 90 MET A N 1
ATOM 678 C CA . MET A 1 90 ? -16.767 -3.995 6.011 1.00 95.38 90 MET A CA 1
ATOM 679 C C . MET A 1 90 ? -15.558 -4.057 5.062 1.00 95.38 90 MET A C 1
ATOM 681 O O . MET A 1 90 ? -15.709 -4.547 3.944 1.00 95.38 90 MET A O 1
ATOM 685 N N . ALA A 1 91 ? -14.373 -3.616 5.501 1.00 94.44 91 ALA A N 1
ATOM 686 C CA . ALA A 1 91 ? -13.126 -3.720 4.738 1.00 94.44 91 ALA A CA 1
ATOM 687 C C . ALA A 1 91 ? -12.473 -5.118 4.819 1.00 94.44 91 ALA A C 1
ATOM 689 O O . ALA A 1 91 ? -11.374 -5.331 4.305 1.00 94.44 91 ALA A O 1
ATOM 690 N N . GLY A 1 92 ? -13.129 -6.087 5.468 1.00 95.25 92 GLY A N 1
ATOM 691 C CA . GLY A 1 92 ? -12.618 -7.444 5.637 1.00 95.25 92 GLY A CA 1
ATOM 692 C C . GLY A 1 92 ? -11.419 -7.502 6.584 1.00 95.25 92 GLY A C 1
ATOM 693 O O . GLY A 1 92 ? -11.365 -6.791 7.586 1.00 95.25 92 GLY A O 1
ATOM 694 N N . VAL A 1 93 ? -10.442 -8.352 6.260 1.00 96.25 93 VAL A N 1
ATOM 695 C CA . VAL A 1 93 ? -9.305 -8.646 7.148 1.00 96.25 93 VAL A CA 1
ATOM 696 C C . VAL A 1 93 ? -8.413 -7.428 7.421 1.00 96.25 93 VAL A C 1
ATOM 698 O O . VAL A 1 93 ? -7.878 -7.295 8.515 1.00 96.25 93 VAL A O 1
ATOM 701 N N . LEU A 1 94 ? -8.305 -6.476 6.487 1.00 97.50 94 LEU A N 1
ATOM 702 C CA . LEU A 1 94 ? -7.591 -5.216 6.743 1.00 97.50 94 LEU A CA 1
ATOM 703 C C . LEU A 1 94 ? -8.313 -4.346 7.784 1.00 97.50 94 LEU A C 1
ATOM 705 O O . LEU A 1 94 ? -7.666 -3.634 8.549 1.00 97.50 94 LEU A O 1
ATOM 709 N N . GLY A 1 95 ? -9.641 -4.447 7.864 1.00 97.94 95 GLY A N 1
ATOM 710 C CA . GLY A 1 95 ? -10.427 -3.847 8.935 1.00 97.94 95 GLY A CA 1
ATOM 711 C C . GLY A 1 95 ? -10.162 -4.482 10.295 1.00 97.94 95 GLY A C 1
ATOM 712 O O . GLY A 1 95 ? -10.020 -3.774 11.291 1.00 97.94 95 GLY A O 1
ATOM 713 N N . GLU A 1 96 ? -10.028 -5.808 10.335 1.00 97.88 96 GLU A N 1
ATOM 714 C CA . GLU A 1 96 ? -9.620 -6.532 11.543 1.00 97.88 96 GLU A CA 1
ATOM 715 C C . GLU A 1 96 ? -8.210 -6.123 11.989 1.00 97.88 96 GLU A C 1
ATOM 717 O O . GLU A 1 96 ? -8.005 -5.869 13.174 1.00 97.88 96 GLU A O 1
ATOM 722 N N . VAL A 1 97 ? -7.267 -5.963 11.049 1.00 98.00 97 VAL A N 1
ATOM 723 C CA . VAL A 1 97 ? -5.915 -5.446 11.327 1.00 98.00 97 VAL A CA 1
ATOM 724 C C . VAL A 1 97 ? -5.973 -4.051 11.947 1.00 98.00 97 VAL A C 1
ATOM 726 O O . VAL A 1 97 ? -5.305 -3.820 12.948 1.00 98.00 97 VAL A O 1
ATOM 729 N N . VAL A 1 98 ? -6.791 -3.135 11.414 1.00 98.25 98 VAL A N 1
ATOM 730 C CA . VAL A 1 98 ? -6.964 -1.789 11.993 1.00 98.25 98 VAL A CA 1
ATOM 731 C C . VAL A 1 98 ? -7.451 -1.865 13.439 1.00 98.25 98 VAL A C 1
ATOM 733 O O . VAL A 1 98 ? -6.850 -1.252 14.322 1.00 98.25 98 VAL A O 1
ATOM 736 N N . LEU A 1 99 ? -8.519 -2.623 13.701 1.00 98.06 99 LEU A N 1
ATOM 737 C CA . LEU A 1 99 ? -9.061 -2.766 15.053 1.00 98.06 99 LEU A CA 1
ATOM 738 C C . LEU A 1 99 ? -8.030 -3.404 15.995 1.00 98.06 99 LEU A C 1
ATOM 740 O O . LEU A 1 99 ? -7.817 -2.917 17.101 1.00 98.06 99 LEU A O 1
ATOM 744 N N . ALA A 1 100 ? -7.336 -4.446 15.547 1.00 97.69 100 ALA A N 1
ATOM 745 C CA . ALA A 1 100 ? -6.282 -5.097 16.313 1.00 97.69 100 ALA A CA 1
ATOM 746 C C . ALA A 1 100 ? -5.116 -4.150 16.634 1.00 97.69 100 ALA A C 1
ATOM 748 O O . ALA A 1 100 ? -4.673 -4.102 17.780 1.00 97.69 100 ALA A O 1
ATOM 749 N N . SER A 1 101 ? -4.662 -3.345 15.671 1.00 97.62 101 SER A N 1
ATOM 750 C CA . SER A 1 101 ? -3.623 -2.333 15.890 1.00 97.62 101 SER A CA 1
ATOM 751 C C . SER A 1 101 ? -4.022 -1.294 16.934 1.00 97.62 101 SER A C 1
ATOM 753 O O . SER A 1 101 ? -3.178 -0.863 17.715 1.00 97.62 101 SER A O 1
ATOM 755 N N . ILE A 1 102 ? -5.297 -0.901 16.981 1.00 96.94 102 ILE A N 1
ATOM 756 C CA . ILE A 1 102 ? -5.810 -0.002 18.023 1.00 96.94 102 ILE A CA 1
ATOM 757 C C . ILE A 1 102 ? -5.844 -0.724 19.378 1.00 96.94 102 ILE A C 1
ATOM 759 O O . ILE A 1 102 ? -5.382 -0.178 20.376 1.00 96.94 102 ILE A O 1
ATOM 763 N N . ALA A 1 103 ? -6.348 -1.962 19.423 1.00 95.88 103 ALA A N 1
ATOM 764 C CA . ALA A 1 103 ? -6.466 -2.749 20.656 1.00 95.88 103 ALA A CA 1
ATOM 765 C C . ALA A 1 103 ? -5.122 -3.068 21.318 1.00 95.88 103 ALA A C 1
ATOM 767 O O . ALA A 1 103 ? -5.051 -3.193 22.540 1.00 95.88 103 ALA A O 1
ATOM 768 N N . ARG A 1 104 ? -4.070 -3.224 20.514 1.00 94.94 104 ARG A N 1
ATOM 769 C CA . ARG A 1 104 ? -2.716 -3.538 20.977 1.00 94.94 104 ARG A CA 1
ATOM 770 C C . ARG A 1 104 ? -1.901 -2.319 21.386 1.00 94.94 104 ARG A C 1
ATOM 772 O O . ARG A 1 104 ? -0.862 -2.483 22.019 1.00 94.94 104 ARG A O 1
ATOM 779 N N . SER A 1 105 ? -2.330 -1.120 21.008 1.00 93.25 105 SER A N 1
ATOM 780 C CA . SER A 1 105 ? -1.569 0.085 21.303 1.00 93.25 105 SER A CA 1
ATOM 781 C C . SER A 1 105 ? -1.557 0.375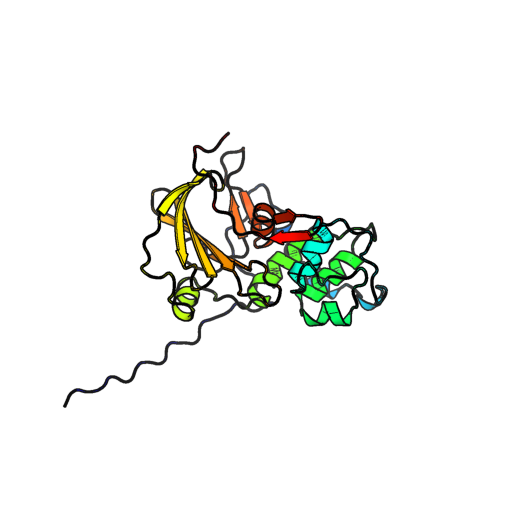 22.804 1.00 93.25 105 SER A C 1
ATOM 783 O O . SER A 1 105 ? -2.600 0.446 23.455 1.00 93.25 105 SER A O 1
ATOM 785 N N . ASP A 1 106 ? -0.367 0.626 23.352 1.00 89.19 106 ASP A N 1
ATOM 786 C CA . ASP A 1 106 ? -0.201 1.102 24.731 1.00 89.19 106 ASP A CA 1
ATOM 787 C C . ASP A 1 106 ? -0.716 2.545 24.920 1.00 89.19 106 ASP A C 1
ATOM 789 O O . ASP A 1 106 ? -0.845 3.026 26.051 1.00 89.19 106 ASP A O 1
ATOM 793 N N . ASN A 1 107 ? -0.993 3.254 23.820 1.00 89.38 107 ASN A N 1
ATOM 794 C CA . ASN A 1 107 ? -1.527 4.608 23.812 1.00 89.38 107 ASN A CA 1
ATOM 795 C C . ASN A 1 107 ? -2.816 4.665 22.971 1.00 89.38 107 ASN A C 1
ATOM 797 O O . ASN A 1 107 ? -2.743 4.435 21.764 1.00 89.38 107 ASN A O 1
ATOM 801 N N . PRO A 1 108 ? -3.975 5.034 23.550 1.00 83.94 108 PRO A N 1
ATOM 802 C CA . PRO A 1 108 ? -5.234 5.112 22.803 1.00 83.94 108 PRO A CA 1
ATOM 803 C C . PRO A 1 108 ? -5.200 6.105 21.631 1.00 83.94 108 PRO A C 1
ATOM 805 O O . PRO A 1 108 ? -6.031 6.006 20.732 1.00 83.94 108 PRO A O 1
ATOM 808 N N . ASP A 1 109 ? -4.243 7.036 21.623 1.00 90.00 109 ASP A N 1
ATOM 809 C CA . ASP A 1 109 ? -4.093 8.029 20.563 1.00 90.00 109 ASP A CA 1
ATOM 810 C C . ASP A 1 109 ? -3.228 7.536 19.390 1.00 90.00 109 ASP A C 1
ATOM 812 O O . ASP A 1 109 ? -3.065 8.286 18.433 1.00 90.00 109 ASP A O 1
ATOM 816 N N . TRP A 1 110 ? -2.655 6.325 19.436 1.00 92.69 110 TRP A N 1
ATOM 817 C CA . TRP A 1 110 ? -1.758 5.786 18.398 1.00 92.69 110 TRP A CA 1
ATOM 818 C C . TRP A 1 110 ? -2.178 4.391 17.934 1.00 92.69 110 TRP A C 1
ATOM 820 O O . TRP A 1 110 ? -2.834 3.650 18.666 1.00 92.69 110 TRP A O 1
ATOM 830 N N . LEU A 1 111 ? -1.725 4.005 16.743 1.00 94.88 111 LEU A N 1
ATOM 831 C CA . LEU A 1 111 ? -1.717 2.606 16.313 1.00 94.88 111 LEU A CA 1
ATOM 832 C C . LEU A 1 111 ? -0.510 1.854 16.892 1.00 94.88 111 LEU A C 1
ATOM 834 O O . LEU A 1 111 ? 0.602 2.387 16.939 1.00 94.88 111 LEU A O 1
ATOM 838 N N . ASP A 1 112 ? -0.684 0.564 17.200 1.00 95.88 112 ASP A N 1
ATOM 839 C CA . ASP A 1 112 ? 0.428 -0.389 17.145 1.00 95.88 112 ASP A CA 1
ATOM 840 C C . ASP A 1 112 ? 0.874 -0.508 15.678 1.00 95.88 112 ASP A C 1
ATOM 842 O O . ASP A 1 112 ? 0.369 -1.321 14.894 1.00 95.88 112 ASP A O 1
ATOM 846 N N . LEU A 1 113 ? 1.779 0.396 15.292 1.00 94.44 113 LEU A N 1
ATOM 847 C CA . LEU A 1 113 ? 2.259 0.539 13.923 1.00 94.44 113 LEU A CA 1
ATOM 848 C C . LEU A 1 113 ? 3.069 -0.681 13.471 1.00 94.44 113 LEU A C 1
ATOM 850 O O . LEU A 1 113 ? 3.100 -0.978 12.280 1.00 94.44 113 LEU A O 1
ATOM 854 N N . ASP A 1 114 ? 3.711 -1.391 14.400 1.00 94.69 114 ASP A N 1
ATOM 855 C CA . ASP A 1 114 ? 4.412 -2.636 14.094 1.00 94.69 114 ASP A CA 1
ATOM 856 C C . ASP A 1 114 ? 3.424 -3.699 13.610 1.00 94.69 114 ASP A C 1
ATOM 858 O O . ASP A 1 114 ? 3.523 -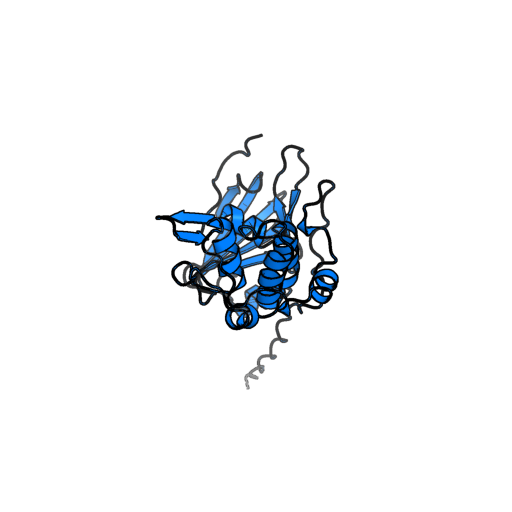4.181 12.478 1.00 94.69 114 ASP A O 1
ATOM 862 N N . PHE A 1 115 ? 2.407 -3.978 14.431 1.00 96.31 115 PHE A N 1
ATOM 863 C CA . PHE A 1 115 ? 1.356 -4.926 14.083 1.00 96.31 115 PHE A CA 1
ATOM 864 C C . PHE A 1 115 ? 0.618 -4.503 12.808 1.00 96.31 115 PHE A C 1
ATOM 866 O O . PHE A 1 115 ? 0.375 -5.329 11.927 1.00 96.31 115 PHE A O 1
ATOM 873 N N . PHE A 1 116 ? 0.319 -3.204 12.670 1.00 97.00 116 PHE A N 1
ATOM 874 C CA . PHE A 1 116 ? -0.340 -2.671 11.479 1.00 97.00 116 PHE A CA 1
ATOM 875 C C . PHE A 1 116 ? 0.465 -2.962 10.212 1.00 97.00 116 PHE A C 1
ATOM 877 O O . PHE A 1 116 ? -0.092 -3.427 9.222 1.00 97.00 116 PHE A O 1
ATOM 884 N N . ARG A 1 117 ? 1.779 -2.706 10.228 1.00 96.00 117 ARG A N 1
ATOM 885 C CA . ARG A 1 117 ? 2.653 -2.906 9.063 1.00 96.00 117 ARG A CA 1
ATOM 886 C C . ARG A 1 117 ? 2.741 -4.373 8.664 1.00 96.00 117 ARG A C 1
ATOM 888 O O . ARG A 1 117 ? 2.618 -4.669 7.477 1.00 96.00 117 ARG A O 1
ATOM 895 N N . ARG A 1 118 ? 2.885 -5.276 9.639 1.00 95.56 118 ARG A N 1
ATOM 896 C CA . ARG A 1 118 ? 2.886 -6.730 9.407 1.00 95.56 118 ARG A CA 1
ATOM 897 C C . ARG A 1 118 ? 1.556 -7.202 8.818 1.00 95.56 118 ARG A C 1
ATOM 899 O O . ARG A 1 118 ? 1.541 -7.909 7.814 1.00 95.56 118 ARG A O 1
ATOM 906 N N . GLY A 1 119 ? 0.435 -6.749 9.382 1.00 96.00 119 GLY A N 1
ATOM 907 C CA . GLY A 1 119 ? -0.902 -7.098 8.896 1.00 96.00 119 GLY A CA 1
ATOM 908 C C . GLY A 1 119 ? -1.184 -6.537 7.505 1.00 96.00 119 GLY A C 1
ATOM 909 O O . GLY A 1 119 ? -1.657 -7.257 6.628 1.00 96.00 119 GLY A O 1
ATOM 910 N N . LEU A 1 120 ? -0.837 -5.271 7.269 1.00 96.25 120 LEU A N 1
ATOM 911 C CA . LEU A 1 120 ? -0.977 -4.639 5.964 1.00 96.25 120 LEU A CA 1
ATOM 912 C C . LEU A 1 120 ? -0.155 -5.387 4.914 1.00 96.25 120 LEU A C 1
ATOM 914 O O . LEU A 1 120 ? -0.692 -5.720 3.868 1.00 96.25 120 LEU A O 1
ATOM 918 N N . GLN A 1 121 ? 1.110 -5.703 5.182 1.00 94.50 121 GLN A N 1
ATOM 919 C CA . GLN A 1 121 ? 1.936 -6.456 4.242 1.00 94.50 121 GLN A CA 1
ATOM 920 C C . GLN A 1 121 ? 1.335 -7.832 3.911 1.00 94.50 121 GLN A C 1
ATOM 922 O O . GLN A 1 121 ? 1.212 -8.181 2.736 1.00 94.50 121 GLN A O 1
ATOM 927 N N . HIS A 1 122 ? 0.944 -8.597 4.934 1.00 93.94 122 HIS A N 1
ATOM 928 C CA . HIS A 1 122 ? 0.448 -9.961 4.763 1.00 93.94 122 HIS A CA 1
ATOM 929 C C . HIS A 1 122 ? -0.878 -9.999 3.985 1.00 93.94 122 HIS A C 1
ATOM 931 O O . HIS A 1 122 ? -1.044 -10.793 3.060 1.00 93.94 122 HIS A O 1
ATOM 937 N N . TYR A 1 123 ? -1.815 -9.103 4.310 1.00 95.62 123 TYR A N 1
ATOM 938 C CA . TYR A 1 123 ? -3.178 -9.172 3.781 1.00 95.62 123 TYR A CA 1
ATOM 939 C C . TYR A 1 123 ? -3.473 -8.242 2.604 1.00 95.62 123 TYR A C 1
ATOM 941 O O . TYR A 1 123 ? -4.497 -8.410 1.938 1.00 95.62 123 TYR A O 1
ATOM 949 N N . TYR A 1 124 ? -2.641 -7.240 2.321 1.00 95.69 124 TYR A N 1
ATOM 950 C CA . TYR A 1 124 ? -2.988 -6.222 1.327 1.00 95.69 124 TYR A CA 1
ATOM 951 C C . TYR A 1 124 ? -3.173 -6.809 -0.073 1.00 95.69 124 TYR A C 1
ATOM 953 O O . TYR A 1 124 ? -4.213 -6.623 -0.703 1.00 95.69 124 TYR A O 1
ATOM 961 N N . THR A 1 125 ? -2.194 -7.574 -0.543 1.00 93.62 125 THR A N 1
ATOM 962 C CA . THR A 1 125 ? -2.178 -8.091 -1.911 1.00 93.62 125 THR A CA 1
ATOM 963 C C . THR A 1 125 ? -3.341 -9.049 -2.197 1.00 93.62 125 THR A C 1
ATOM 965 O O . THR A 1 125 ? -3.945 -8.980 -3.271 1.00 93.62 125 THR A O 1
ATOM 968 N N . CYS A 1 126 ? -3.698 -9.906 -1.234 1.00 93.56 126 CYS A N 1
ATOM 969 C CA . CYS A 1 126 ? -4.848 -10.804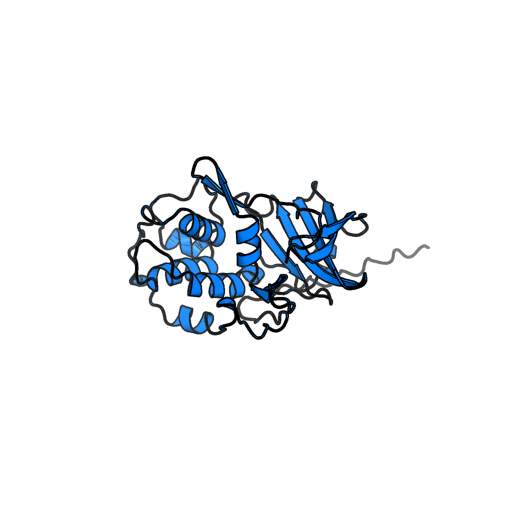 -1.351 1.00 93.56 126 CYS A CA 1
ATOM 970 C C . CYS A 1 126 ? -6.180 -10.046 -1.236 1.00 93.56 126 CYS A C 1
ATOM 972 O O . CYS A 1 126 ? -7.102 -10.328 -1.998 1.00 93.56 126 CYS A O 1
ATOM 974 N N . SER A 1 127 ? -6.268 -9.036 -0.359 1.00 94.62 127 SER A N 1
ATOM 975 C CA . SER A 1 127 ? -7.477 -8.216 -0.188 1.00 94.62 127 SER A CA 1
ATOM 976 C C . SER A 1 127 ? -7.797 -7.419 -1.452 1.00 94.62 127 SER A C 1
ATOM 978 O O . SER A 1 127 ? -8.958 -7.285 -1.827 1.00 94.62 127 SER A O 1
ATOM 980 N N . LYS A 1 128 ? -6.762 -6.950 -2.158 1.00 92.69 128 LYS A N 1
ATOM 981 C CA . LYS A 1 128 ? -6.884 -6.321 -3.482 1.00 92.69 128 LYS A CA 1
ATOM 982 C C . LYS A 1 128 ? -7.082 -7.315 -4.619 1.00 92.69 128 LYS A C 1
ATOM 984 O O . LYS A 1 128 ? -7.503 -6.942 -5.713 1.00 92.69 128 LYS A O 1
ATOM 989 N N . GLY A 1 129 ? -6.780 -8.585 -4.368 1.00 91.50 129 GLY A N 1
ATOM 990 C CA . GLY A 1 129 ? -6.877 -9.658 -5.338 1.00 91.50 129 GLY A CA 1
ATOM 991 C C . GLY A 1 129 ? -5.912 -9.487 -6.505 1.00 91.50 129 GLY A C 1
ATOM 992 O O . GLY A 1 129 ? -6.294 -9.797 -7.627 1.00 91.50 129 GLY A O 1
ATOM 993 N N . PHE A 1 130 ? -4.693 -8.981 -6.309 1.00 92.44 130 PHE A N 1
ATOM 994 C CA . PHE A 1 130 ? -3.771 -8.825 -7.438 1.00 92.44 130 PHE A CA 1
ATOM 995 C C . PHE A 1 130 ? -3.390 -10.180 -8.075 1.00 92.44 130 PHE A C 1
ATOM 997 O O . PHE A 1 130 ? -3.297 -11.193 -7.370 1.00 92.44 130 PHE A O 1
ATOM 1004 N N . PRO A 1 131 ? -3.168 -10.224 -9.404 1.00 93.19 131 PRO A N 1
ATOM 1005 C CA . PRO A 1 131 ? -2.653 -11.407 -10.087 1.00 93.19 131 PRO A CA 1
ATOM 1006 C C . PRO A 1 131 ? -1.328 -11.903 -9.498 1.00 93.19 131 PRO A C 1
ATOM 1008 O O . PRO A 1 131 ? -0.449 -11.111 -9.171 1.00 93.19 131 PRO A O 1
ATOM 1011 N N . THR A 1 132 ? -1.138 -13.223 -9.429 1.00 94.12 132 THR A N 1
ATOM 1012 C CA . THR A 1 132 ? 0.105 -13.838 -8.915 1.00 94.12 132 THR A CA 1
ATOM 1013 C C . THR A 1 132 ? 1.307 -13.658 -9.835 1.00 94.12 132 THR A C 1
ATOM 1015 O O . THR A 1 132 ? 2.440 -13.916 -9.424 1.00 94.12 132 THR A O 1
ATOM 1018 N N . THR A 1 133 ? 1.087 -13.212 -11.075 1.00 93.94 133 THR A N 1
ATOM 1019 C CA . THR A 1 133 ? 2.148 -13.011 -12.062 1.00 93.94 133 THR A CA 1
ATOM 1020 C C . THR A 1 133 ? 1.990 -11.702 -12.824 1.00 93.94 133 THR A C 1
ATOM 1022 O O . THR A 1 133 ? 0.873 -11.281 -13.134 1.00 93.94 133 THR A O 1
ATOM 1025 N N . LEU A 1 134 ? 3.118 -11.103 -13.207 1.00 93.19 134 LEU A N 1
ATOM 1026 C CA . LEU A 1 134 ? 3.171 -9.911 -14.050 1.00 93.19 134 LEU A CA 1
ATOM 1027 C C . LEU A 1 134 ? 2.501 -10.173 -15.402 1.00 93.19 134 LEU A C 1
ATOM 1029 O O . LEU A 1 134 ? 1.764 -9.327 -15.889 1.00 93.19 134 LEU A O 1
ATOM 1033 N N . ALA A 1 135 ? 2.685 -11.367 -15.973 1.00 91.81 135 ALA A N 1
ATOM 1034 C CA . ALA A 1 135 ? 1.994 -11.777 -17.194 1.00 91.81 135 ALA A CA 1
ATOM 1035 C C . ALA A 1 135 ? 0.468 -11.835 -17.004 1.00 91.81 135 ALA A C 1
ATOM 1037 O O . ALA A 1 135 ? -0.276 -11.409 -17.883 1.00 91.81 135 ALA A O 1
ATOM 1038 N N . GLY A 1 136 ? -0.005 -12.317 -15.848 1.00 91.56 136 GLY A N 1
ATOM 1039 C CA . GLY A 1 136 ? -1.420 -12.271 -15.479 1.00 91.56 136 GLY A CA 1
ATOM 1040 C C . GLY A 1 136 ? -1.936 -10.833 -15.415 1.00 91.56 136 GLY A C 1
ATOM 1041 O O . GLY A 1 136 ? -2.932 -10.510 -16.057 1.00 91.56 136 GLY A O 1
ATOM 1042 N N . PHE A 1 137 ? -1.205 -9.947 -14.740 1.00 91.31 137 PHE A N 1
ATOM 1043 C CA . PHE A 1 137 ? -1.524 -8.518 -14.668 1.00 91.31 137 PHE A CA 1
ATOM 1044 C C . PHE A 1 137 ? -1.554 -7.843 -16.045 1.00 91.31 137 PHE A C 1
ATOM 1046 O O . PHE A 1 137 ? -2.492 -7.116 -16.369 1.00 91.31 137 PHE A O 1
ATOM 1053 N N . GLU A 1 138 ? -0.568 -8.128 -16.894 1.00 89.44 138 GLU A N 1
ATOM 1054 C CA . GLU A 1 138 ? -0.526 -7.663 -18.279 1.00 89.44 138 GLU A CA 1
ATOM 1055 C C . GLU A 1 138 ? -1.705 -8.191 -19.098 1.00 89.44 138 GLU A C 1
ATOM 1057 O O . GLU A 1 138 ? -2.280 -7.433 -19.872 1.00 89.44 138 GLU A O 1
ATOM 1062 N N . SER A 1 139 ? -2.099 -9.454 -18.926 1.00 84.31 139 SER A N 1
ATOM 1063 C CA . SER A 1 139 ? -3.209 -10.045 -19.684 1.00 84.31 139 SER A CA 1
ATOM 1064 C C . SER A 1 139 ? -4.580 -9.481 -19.304 1.00 84.31 139 SER A C 1
ATOM 1066 O O . SER A 1 139 ? -5.420 -9.313 -20.186 1.00 84.31 139 SER A O 1
ATOM 1068 N N . GLU A 1 140 ? -4.807 -9.117 -18.035 1.00 78.94 140 GLU A N 1
ATOM 1069 C CA . GLU A 1 140 ? -6.069 -8.471 -17.637 1.00 78.94 140 GLU A CA 1
ATOM 1070 C C . GLU A 1 140 ? -6.190 -7.066 -18.209 1.00 78.94 140 GLU A C 1
ATOM 1072 O O . GLU A 1 140 ? -7.284 -6.626 -18.564 1.00 78.94 140 GLU A O 1
ATOM 1077 N N . LEU A 1 141 ? -5.068 -6.349 -18.268 1.00 72.62 141 LEU A N 1
ATOM 1078 C CA . LEU A 1 141 ? -5.098 -4.898 -18.406 1.00 72.62 141 LEU A CA 1
ATOM 1079 C C . LEU A 1 141 ? -4.617 -4.423 -19.762 1.00 72.62 141 LEU A C 1
ATOM 1081 O O . LEU A 1 141 ? -5.036 -3.349 -20.184 1.00 72.62 141 LEU A O 1
ATOM 1085 N N . LEU A 1 142 ? -3.769 -5.202 -20.444 1.00 62.91 142 LEU A N 1
ATOM 1086 C CA . LEU A 1 142 ? -3.161 -5.001 -21.771 1.00 62.91 142 LEU A CA 1
ATOM 1087 C C . LEU A 1 142 ? -2.608 -3.586 -22.051 1.00 62.91 142 LEU A C 1
ATOM 1089 O O . LEU A 1 142 ? -2.162 -3.300 -23.161 1.00 62.91 142 LEU A O 1
ATOM 1093 N N . ALA A 1 143 ? -2.622 -2.683 -21.069 1.00 65.88 143 ALA A N 1
ATOM 1094 C CA . ALA A 1 143 ? -2.556 -1.252 -21.317 1.00 65.88 143 ALA A CA 1
ATOM 1095 C C . ALA A 1 143 ? -1.120 -0.763 -21.479 1.00 65.88 143 ALA A C 1
ATOM 1097 O O . ALA A 1 143 ? -0.882 0.153 -22.269 1.00 65.88 143 ALA A O 1
ATOM 1098 N N . PHE A 1 144 ? -0.159 -1.374 -20.778 1.00 77.50 144 PHE A N 1
ATOM 1099 C CA . PHE A 1 144 ? 1.250 -0.976 -20.836 1.00 77.50 144 PHE A CA 1
ATOM 1100 C C . PHE A 1 144 ? 2.141 -1.932 -21.640 1.00 77.50 144 PHE A C 1
ATOM 1102 O O . PHE A 1 144 ? 3.248 -1.539 -22.021 1.00 77.50 144 PHE A O 1
ATOM 1109 N N . SER A 1 145 ? 1.671 -3.141 -21.965 1.00 73.19 145 SER A N 1
ATOM 1110 C CA . SER A 1 145 ? 2.428 -4.100 -22.775 1.00 73.19 145 SER A CA 1
ATOM 1111 C C . SER A 1 145 ? 2.773 -3.503 -24.144 1.00 73.19 145 SER A C 1
ATOM 1113 O O . SER A 1 145 ? 1.913 -3.034 -24.887 1.00 73.19 145 SER A O 1
ATOM 1115 N N . GLY A 1 146 ? 4.065 -3.489 -24.479 1.00 74.62 146 GLY A N 1
ATOM 1116 C CA . GLY A 1 146 ? 4.571 -2.932 -25.738 1.00 74.62 146 GLY A CA 1
ATOM 1117 C C . GLY A 1 146 ? 4.758 -1.409 -25.759 1.00 74.62 146 GLY A C 1
ATOM 1118 O O . GLY A 1 146 ? 5.213 -0.877 -26.776 1.00 74.62 146 GLY A O 1
ATOM 1119 N N . ARG A 1 147 ? 4.472 -0.694 -24.662 1.00 84.75 147 ARG A N 1
ATOM 1120 C CA . ARG A 1 147 ? 4.838 0.725 -24.548 1.00 84.75 147 ARG A CA 1
ATOM 1121 C C . ARG A 1 147 ? 6.341 0.895 -24.391 1.00 84.75 147 ARG A C 1
ATOM 1123 O O . ARG A 1 147 ? 7.017 0.109 -23.731 1.00 84.75 147 ARG A O 1
ATOM 1130 N N . GLN A 1 148 ? 6.858 1.971 -24.975 1.00 86.69 148 GLN A N 1
ATOM 1131 C CA . GLN A 1 148 ? 8.226 2.400 -24.714 1.00 86.69 148 GLN A CA 1
ATOM 1132 C C . GLN A 1 148 ? 8.295 3.074 -23.344 1.00 86.69 148 GLN A C 1
ATOM 1134 O O . GLN A 1 148 ? 7.457 3.914 -23.021 1.00 86.69 148 GLN A O 1
ATOM 1139 N N . GLY A 1 149 ? 9.299 2.696 -22.559 1.00 91.31 149 GLY A N 1
ATOM 1140 C CA . GLY A 1 149 ? 9.623 3.353 -21.300 1.00 91.31 149 GLY A CA 1
ATOM 1141 C C . GLY A 1 149 ? 10.826 4.281 -21.430 1.00 91.31 149 GLY A C 1
ATOM 1142 O O . GLY A 1 149 ? 11.647 4.129 -22.336 1.00 91.31 149 GLY A O 1
ATOM 1143 N N . THR A 1 150 ? 10.949 5.206 -20.486 1.00 94.19 150 THR A N 1
ATOM 1144 C CA . THR A 1 150 ? 12.118 6.078 -20.336 1.00 94.19 150 THR A CA 1
ATOM 1145 C C . THR A 1 150 ? 13.043 5.485 -19.284 1.00 94.19 150 THR A C 1
ATOM 1147 O O . THR A 1 150 ? 12.589 5.168 -18.187 1.00 94.19 150 THR A O 1
ATOM 1150 N N . VAL A 1 151 ? 14.328 5.333 -19.602 1.00 94.56 151 VAL A N 1
ATOM 1151 C CA . VAL A 1 151 ? 15.337 4.914 -18.620 1.00 94.56 151 VAL A CA 1
ATOM 1152 C C . VAL A 1 151 ? 15.891 6.146 -17.912 1.00 94.56 151 VAL A C 1
ATOM 1154 O O . VAL A 1 151 ? 16.251 7.122 -18.572 1.00 94.56 151 VAL A O 1
ATOM 1157 N N . VAL A 1 152 ? 15.929 6.105 -16.582 1.00 93.12 152 VAL A N 1
ATOM 1158 C CA . VAL A 1 152 ? 16.473 7.168 -15.727 1.00 93.12 152 VAL A CA 1
ATOM 1159 C C . VAL A 1 152 ? 17.378 6.577 -14.651 1.00 93.12 152 VAL A C 1
ATOM 1161 O O . VAL A 1 152 ? 17.090 5.499 -14.137 1.00 93.12 152 VAL A O 1
ATOM 1164 N N . ASP A 1 153 ? 18.416 7.311 -14.252 1.00 91.62 153 ASP A N 1
ATOM 1165 C CA . ASP A 1 153 ? 19.180 7.009 -13.037 1.00 91.62 153 ASP A CA 1
ATOM 1166 C C . ASP A 1 153 ? 18.342 7.391 -11.818 1.00 91.62 153 ASP A C 1
ATOM 1168 O O . ASP A 1 153 ? 18.157 8.576 -11.540 1.00 91.62 153 ASP A O 1
ATOM 1172 N N . SER A 1 154 ? 17.776 6.412 -11.115 1.00 89.88 154 SER A N 1
ATOM 1173 C CA . SER A 1 154 ? 16.832 6.676 -10.033 1.00 89.88 154 SER A CA 1
ATOM 1174 C C . SER A 1 154 ? 17.527 6.838 -8.692 1.00 89.88 154 SER A C 1
ATOM 1176 O O . SER A 1 154 ? 18.116 5.889 -8.177 1.00 89.88 154 SER A O 1
ATOM 1178 N N . VAL A 1 155 ? 17.335 7.995 -8.054 1.00 87.62 155 VAL A N 1
ATOM 1179 C CA . VAL A 1 155 ? 17.783 8.211 -6.668 1.00 87.62 155 VAL A CA 1
ATOM 1180 C C . VAL A 1 155 ? 17.096 7.232 -5.708 1.00 87.62 155 VAL A C 1
ATOM 1182 O O . VAL A 1 155 ? 17.732 6.724 -4.793 1.00 87.62 155 VAL A O 1
ATOM 1185 N N . ALA A 1 156 ? 15.822 6.903 -5.947 1.00 86.00 156 ALA A N 1
ATOM 1186 C CA . ALA A 1 156 ? 15.041 6.020 -5.077 1.00 86.00 156 ALA A CA 1
ATOM 1187 C C . ALA A 1 156 ? 15.544 4.565 -5.049 1.00 86.00 156 ALA A C 1
ATOM 1189 O O . ALA A 1 156 ? 15.329 3.874 -4.057 1.00 86.00 156 ALA A O 1
ATOM 1190 N N . LYS A 1 157 ? 16.185 4.088 -6.126 1.00 88.19 157 LYS A N 1
ATOM 1191 C CA . LYS A 1 157 ? 16.725 2.715 -6.214 1.00 88.19 157 LYS A CA 1
ATOM 1192 C C . LYS A 1 157 ? 18.254 2.663 -6.274 1.00 88.19 157 LYS A C 1
ATOM 1194 O O . LYS A 1 157 ? 18.822 1.581 -6.210 1.00 88.19 157 LYS A O 1
ATOM 1199 N N . CYS A 1 158 ? 18.914 3.814 -6.412 1.00 88.50 158 CYS A N 1
ATOM 1200 C CA . CYS A 1 158 ? 20.348 3.935 -6.688 1.00 88.50 158 CYS A CA 1
ATOM 1201 C C . CYS A 1 158 ? 20.824 3.064 -7.861 1.00 88.50 158 CYS A C 1
ATOM 1203 O O . CYS A 1 158 ? 21.927 2.525 -7.850 1.00 88.50 158 CYS A O 1
ATOM 1205 N N . THR A 1 159 ? 19.975 2.940 -8.880 1.00 89.88 159 THR A N 1
ATOM 1206 C CA . THR A 1 159 ? 20.254 2.232 -10.130 1.00 89.88 159 THR A CA 1
ATOM 1207 C C . THR A 1 159 ? 19.333 2.755 -11.234 1.00 89.88 159 THR A C 1
ATOM 1209 O O . THR A 1 159 ? 18.430 3.565 -10.985 1.00 89.88 159 THR A O 1
ATOM 1212 N N . GLU A 1 160 ? 19.556 2.303 -12.464 1.00 93.31 160 GLU A N 1
ATOM 1213 C CA . GLU A 1 160 ? 18.686 2.600 -13.593 1.00 93.31 160 GLU A CA 1
ATOM 1214 C C . GLU A 1 160 ? 17.270 2.056 -13.352 1.00 93.31 160 GLU A C 1
ATOM 1216 O O . GLU A 1 160 ? 17.069 0.933 -12.887 1.00 93.31 160 GLU A O 1
ATOM 1221 N N . ARG A 1 161 ? 16.256 2.842 -13.713 1.00 94.44 161 ARG A N 1
ATOM 1222 C CA . ARG A 1 161 ? 14.861 2.399 -13.757 1.00 94.44 161 ARG A CA 1
ATOM 1223 C C . ARG A 1 161 ? 14.270 2.678 -15.123 1.00 94.44 161 ARG A C 1
ATOM 1225 O O . ARG A 1 161 ? 14.436 3.774 -15.654 1.00 94.44 161 ARG A O 1
ATOM 1232 N N . ARG A 1 162 ? 13.518 1.722 -15.668 1.00 95.25 162 ARG A N 1
ATOM 1233 C CA . ARG A 1 162 ? 12.643 1.962 -16.820 1.00 95.25 162 ARG A CA 1
ATOM 1234 C C . ARG A 1 162 ? 11.261 2.365 -16.321 1.00 95.25 162 ARG A C 1
ATOM 1236 O O . ARG A 1 162 ? 10.581 1.566 -15.684 1.00 95.25 162 ARG A O 1
ATOM 1243 N N . LEU A 1 163 ? 10.844 3.583 -16.645 1.00 95.12 163 LEU A N 1
ATOM 1244 C CA . LEU A 1 163 ? 9.534 4.135 -16.306 1.00 95.12 163 LEU A CA 1
ATOM 1245 C C . LEU A 1 163 ? 8.594 4.015 -17.505 1.00 95.12 163 LEU A C 1
ATOM 1247 O O . LEU A 1 163 ? 8.917 4.501 -18.590 1.00 95.12 163 LEU A O 1
ATOM 1251 N N . ILE A 1 164 ? 7.434 3.391 -17.321 1.00 94.50 164 ILE A N 1
ATOM 1252 C CA . ILE A 1 164 ? 6.399 3.237 -18.346 1.00 94.50 164 ILE A CA 1
ATOM 1253 C C . ILE A 1 164 ? 5.101 3.814 -17.783 1.00 94.50 164 ILE A C 1
ATOM 1255 O O . ILE A 1 164 ? 4.662 3.430 -16.705 1.00 94.50 164 ILE A O 1
ATOM 1259 N N . ALA A 1 165 ? 4.472 4.725 -18.522 1.00 92.94 165 ALA A N 1
ATOM 1260 C CA . ALA A 1 165 ? 3.204 5.323 -18.126 1.00 92.94 165 ALA A CA 1
ATOM 1261 C C . ALA A 1 165 ? 2.082 4.937 -19.099 1.00 92.94 165 ALA A C 1
ATOM 1263 O O . ALA A 1 165 ? 2.212 5.058 -20.324 1.00 92.94 165 ALA A O 1
ATOM 1264 N N . ALA A 1 166 ? 0.950 4.538 -18.531 1.00 92.25 166 ALA A N 1
ATOM 1265 C CA . ALA A 1 166 ? -0.332 4.376 -19.200 1.00 92.25 166 ALA A CA 1
ATOM 1266 C C . ALA A 1 166 ? -1.411 5.197 -18.473 1.00 92.25 166 ALA A C 1
ATOM 1268 O O . ALA A 1 166 ? -2.267 4.629 -17.792 1.00 92.25 166 ALA A O 1
ATOM 1269 N N . PRO A 1 167 ? -1.363 6.546 -18.581 1.00 91.38 167 PRO A N 1
ATOM 1270 C CA . PRO A 1 167 ? -2.239 7.435 -17.816 1.00 91.38 167 PRO A CA 1
ATOM 1271 C C . PRO A 1 167 ? -3.721 7.219 -18.114 1.00 91.38 167 PRO A C 1
ATOM 1273 O O . PRO A 1 167 ? -4.555 7.358 -17.233 1.00 91.38 167 PRO A O 1
ATOM 1276 N N . GLU A 1 168 ? -4.062 6.843 -19.347 1.00 89.50 168 GLU A N 1
ATOM 1277 C CA . GLU A 1 168 ? -5.447 6.558 -19.737 1.00 89.50 168 GLU A CA 1
ATOM 1278 C C . GLU A 1 168 ? -6.046 5.307 -19.073 1.00 89.50 168 GLU A C 1
ATOM 1280 O O . GLU A 1 168 ? -7.258 5.118 -19.124 1.00 89.50 168 GLU A O 1
ATOM 1285 N N . SER A 1 169 ? -5.215 4.463 -18.459 1.00 89.44 169 SER A N 1
ATOM 1286 C CA . SER A 1 169 ? -5.638 3.317 -17.645 1.00 89.44 169 SER A CA 1
ATOM 1287 C C . SER A 1 169 ? -5.240 3.465 -16.173 1.00 89.44 169 SER A C 1
ATOM 1289 O O . SER A 1 169 ? -5.429 2.534 -15.393 1.00 89.44 169 SER A O 1
ATOM 1291 N N . GLY A 1 170 ? -4.662 4.612 -15.799 1.00 92.62 170 GLY A N 1
ATOM 1292 C CA . GLY A 1 170 ? -4.167 4.867 -14.451 1.00 92.62 170 GLY A CA 1
ATOM 1293 C C . GLY A 1 170 ? -3.016 3.957 -14.019 1.00 92.62 170 GLY A C 1
ATOM 1294 O O . GLY A 1 170 ? -2.878 3.682 -12.836 1.00 92.62 170 GLY A O 1
ATOM 1295 N N . ILE A 1 171 ? -2.207 3.443 -14.954 1.00 94.56 171 ILE A N 1
ATOM 1296 C CA . ILE A 1 171 ? -1.125 2.494 -14.647 1.00 94.56 171 ILE A CA 1
ATOM 1297 C C . ILE A 1 171 ? 0.232 3.171 -14.831 1.00 94.56 171 ILE A C 1
ATOM 1299 O O . ILE A 1 171 ? 0.556 3.668 -15.913 1.00 94.56 171 ILE A O 1
ATOM 1303 N N . TYR A 1 172 ? 1.062 3.129 -13.794 1.00 95.62 172 TYR A N 1
ATOM 1304 C CA . TYR A 1 172 ? 2.416 3.669 -13.800 1.00 95.62 172 TYR A CA 1
ATOM 1305 C C . TYR A 1 172 ? 3.384 2.587 -13.347 1.00 95.62 172 TYR A C 1
ATOM 1307 O O . TYR A 1 172 ? 3.424 2.216 -12.180 1.00 95.62 172 TYR A O 1
ATOM 1315 N N . VAL A 1 173 ? 4.158 2.063 -14.290 1.00 95.56 173 VAL A N 1
ATOM 1316 C CA . VAL A 1 173 ? 5.099 0.972 -14.057 1.00 95.56 173 VAL A CA 1
ATOM 1317 C C . VAL A 1 173 ? 6.496 1.540 -13.920 1.00 95.56 173 VAL A C 1
ATOM 1319 O O . VAL A 1 173 ? 6.938 2.381 -14.708 1.00 95.56 173 VAL A O 1
ATOM 1322 N N . SER A 1 174 ? 7.235 1.006 -12.966 1.00 95.69 174 SER A N 1
ATOM 1323 C CA . SER A 1 174 ? 8.659 1.193 -12.890 1.00 95.69 174 SER A CA 1
ATOM 1324 C C . SER A 1 174 ? 9.377 -0.133 -12.707 1.00 95.69 174 SER A C 1
ATOM 1326 O O . SER A 1 174 ? 9.181 -0.836 -11.726 1.00 95.69 174 SER A O 1
ATOM 1328 N N . GLN A 1 175 ? 10.314 -0.395 -13.609 1.00 95.38 175 GLN A N 1
ATOM 1329 C CA . GLN A 1 175 ? 11.175 -1.569 -13.563 1.00 95.38 175 GLN A CA 1
ATOM 1330 C C . GLN A 1 175 ? 12.555 -1.165 -13.061 1.00 95.38 175 GLN A C 1
ATOM 1332 O O . GLN A 1 175 ? 13.177 -0.283 -13.658 1.00 95.38 175 GLN A O 1
ATOM 1337 N N . THR A 1 176 ? 13.018 -1.776 -11.978 1.00 94.56 176 THR A N 1
ATOM 1338 C CA . THR A 1 176 ? 14.379 -1.605 -11.460 1.00 94.56 176 THR A CA 1
ATOM 1339 C C . THR A 1 176 ? 15.328 -2.448 -12.306 1.00 94.56 176 THR A C 1
ATOM 1341 O O . THR A 1 176 ? 15.068 -3.631 -12.526 1.00 94.56 176 THR A O 1
ATOM 1344 N N . LEU A 1 177 ? 16.401 -1.835 -12.815 1.00 93.19 177 LEU A N 1
ATOM 1345 C CA . LEU A 1 177 ? 17.368 -2.492 -13.688 1.00 93.19 177 LEU A CA 1
ATOM 1346 C C . LEU A 1 177 ? 18.696 -2.721 -12.962 1.00 93.19 177 LEU A C 1
ATOM 1348 O O . LEU A 1 177 ? 19.231 -1.802 -12.343 1.00 93.19 177 LEU A O 1
ATOM 1352 N N . PHE A 1 178 ? 19.266 -3.914 -13.105 1.00 89.38 178 PHE A N 1
ATOM 1353 C CA . PHE A 1 178 ? 20.643 -4.221 -12.731 1.00 89.38 178 PHE A CA 1
ATOM 1354 C C . PHE A 1 178 ? 21.369 -4.774 -13.957 1.00 89.38 178 PHE A C 1
ATOM 1356 O O . PHE A 1 178 ? 20.927 -5.743 -14.566 1.00 89.38 178 PHE A O 1
ATOM 1363 N N . GLU A 1 179 ? 22.435 -4.097 -14.392 1.00 87.94 179 GLU A N 1
ATOM 1364 C CA . GLU A 1 179 ? 23.164 -4.438 -15.629 1.00 87.94 179 GLU A CA 1
ATOM 1365 C C . GLU A 1 179 ? 22.248 -4.595 -16.870 1.00 87.94 179 GLU A C 1
ATOM 1367 O O . GLU A 1 179 ? 22.494 -5.403 -17.766 1.00 87.94 179 GLU A O 1
ATOM 1372 N N . GLY A 1 180 ? 21.169 -3.804 -16.933 1.00 89.44 180 GLY A N 1
ATOM 1373 C CA . GLY A 1 180 ? 20.180 -3.829 -18.016 1.00 89.44 180 GLY A CA 1
ATOM 1374 C C . GLY A 1 180 ? 19.121 -4.938 -17.919 1.00 89.44 180 GLY A C 1
ATOM 1375 O O . GLY A 1 180 ? 18.251 -5.012 -18.792 1.00 89.44 180 GLY A O 1
ATOM 1376 N N . VAL A 1 181 ? 19.162 -5.770 -16.877 1.00 92.75 181 VAL A N 1
ATOM 1377 C CA . VAL A 1 181 ? 18.170 -6.815 -16.576 1.00 92.75 181 VAL A CA 1
ATOM 1378 C C . VAL A 1 181 ? 17.149 -6.283 -15.572 1.00 92.75 181 VAL A C 1
ATOM 1380 O O . VAL A 1 181 ? 17.510 -5.533 -14.673 1.00 92.75 181 VAL A O 1
ATOM 1383 N N . VAL A 1 182 ? 15.869 -6.630 -15.741 1.00 93.69 182 VAL A N 1
ATOM 1384 C CA . VAL A 1 182 ? 14.812 -6.266 -14.783 1.00 93.69 182 VAL A CA 1
ATOM 1385 C C . VAL A 1 182 ? 14.907 -7.177 -13.563 1.00 93.69 182 VAL A C 1
ATOM 1387 O O . VAL A 1 182 ? 14.746 -8.384 -13.702 1.00 93.69 182 VAL A O 1
ATOM 1390 N N . GLU A 1 183 ? 15.124 -6.590 -12.389 1.00 93.19 183 GLU A N 1
ATOM 1391 C CA . GLU A 1 183 ? 15.189 -7.309 -11.103 1.00 93.19 183 GLU A CA 1
ATOM 1392 C C . GLU A 1 183 ? 13.889 -7.192 -10.297 1.00 93.19 183 GLU A C 1
ATOM 1394 O O . GLU A 1 183 ? 13.610 -7.982 -9.401 1.00 93.19 183 GLU A O 1
ATOM 1399 N N . GLU A 1 184 ? 13.086 -6.175 -10.599 1.00 95.12 184 GLU A N 1
ATOM 1400 C CA . GLU A 1 184 ? 11.854 -5.873 -9.881 1.00 95.12 184 GLU A CA 1
ATOM 1401 C C . GLU A 1 184 ? 10.962 -4.991 -10.754 1.00 95.12 184 GLU A C 1
ATOM 1403 O O . GLU A 1 184 ? 11.447 -4.115 -11.479 1.00 95.12 184 GLU A O 1
ATOM 1408 N N . THR A 1 185 ? 9.652 -5.198 -10.666 1.00 95.62 185 THR A N 1
ATOM 1409 C CA . THR A 1 185 ? 8.639 -4.341 -11.284 1.00 95.62 185 THR A CA 1
ATOM 1410 C C . THR A 1 185 ? 7.676 -3.827 -10.218 1.00 95.62 185 THR A C 1
ATOM 1412 O O . THR A 1 185 ? 6.894 -4.593 -9.669 1.00 95.62 185 THR A O 1
ATOM 1415 N N . GLU A 1 186 ? 7.700 -2.522 -9.958 1.00 96.44 186 GLU A N 1
ATOM 1416 C CA . GLU A 1 186 ? 6.737 -1.821 -9.103 1.00 96.44 186 GLU A CA 1
ATOM 1417 C C . GLU A 1 186 ? 5.686 -1.138 -9.984 1.00 96.44 186 GLU A C 1
ATOM 1419 O O . GLU A 1 186 ? 6.025 -0.493 -10.979 1.00 96.44 186 GLU A O 1
ATOM 1424 N N . ILE A 1 187 ? 4.410 -1.259 -9.633 1.00 96.06 187 ILE A N 1
ATOM 1425 C CA . ILE A 1 187 ? 3.300 -0.654 -10.369 1.00 96.06 187 ILE A CA 1
ATOM 1426 C C . ILE A 1 187 ? 2.451 0.157 -9.398 1.00 96.06 187 ILE A C 1
ATOM 1428 O O . ILE A 1 187 ? 2.023 -0.348 -8.362 1.00 96.06 187 ILE A O 1
ATOM 1432 N N . VAL A 1 188 ? 2.200 1.410 -9.762 1.00 96.94 188 VAL A N 1
ATOM 1433 C CA . VAL A 1 188 ? 1.256 2.300 -9.091 1.00 96.94 188 VAL A CA 1
ATOM 1434 C C . VAL A 1 188 ? -0.012 2.387 -9.933 1.00 96.94 188 VAL A C 1
ATOM 1436 O O . VAL A 1 188 ? 0.052 2.597 -11.149 1.00 96.94 188 VAL A O 1
ATOM 1439 N N . LEU A 1 189 ? -1.152 2.235 -9.271 1.00 95.56 189 LEU A N 1
ATOM 1440 C CA . LEU A 1 189 ? -2.488 2.275 -9.846 1.00 95.56 189 LEU A CA 1
ATOM 1441 C C . LEU A 1 189 ? -3.240 3.511 -9.335 1.00 95.56 189 LEU A C 1
ATOM 1443 O O . LEU A 1 189 ? -3.360 3.695 -8.127 1.00 95.56 189 LEU A O 1
ATOM 1447 N N . THR A 1 190 ? -3.753 4.347 -10.238 1.00 94.50 190 THR A N 1
ATOM 1448 C CA . THR A 1 190 ? -4.565 5.540 -9.930 1.00 94.50 190 THR A CA 1
ATOM 1449 C C . THR A 1 190 ? -6.008 5.329 -10.375 1.00 94.50 190 THR A C 1
ATOM 1451 O O . THR A 1 190 ? -6.221 4.848 -11.483 1.00 94.50 190 THR A O 1
ATOM 1454 N N . ASP A 1 191 ? -6.992 5.742 -9.574 1.00 89.44 191 ASP A N 1
ATOM 1455 C CA . ASP A 1 191 ? -8.434 5.566 -9.858 1.00 89.44 191 ASP A CA 1
ATOM 1456 C C . ASP A 1 191 ? -8.921 4.100 -9.843 1.00 89.44 191 ASP A C 1
ATOM 1458 O O . ASP A 1 191 ? -9.966 3.767 -10.400 1.00 89.44 191 ASP A O 1
ATOM 1462 N N . TRP A 1 192 ? -8.165 3.213 -9.193 1.00 89.88 192 TRP A N 1
ATOM 1463 C CA . TRP A 1 192 ? -8.512 1.794 -9.024 1.00 89.88 192 TRP A CA 1
ATOM 1464 C C . TRP A 1 192 ? -9.249 1.493 -7.722 1.00 89.88 192 TRP A C 1
ATOM 1466 O O . TRP A 1 192 ? -9.921 0.469 -7.602 1.00 89.88 192 TRP A O 1
ATOM 1476 N N . ARG A 1 193 ? -9.129 2.399 -6.755 1.00 91.88 193 ARG A N 1
ATOM 1477 C CA . ARG A 1 193 ? -9.766 2.317 -5.448 1.00 91.88 193 ARG A CA 1
ATOM 1478 C C . ARG A 1 193 ? -10.991 3.213 -5.399 1.00 91.88 193 ARG A C 1
ATOM 1480 O O . ARG A 1 193 ? -11.011 4.280 -6.014 1.00 91.88 193 ARG A O 1
ATOM 1487 N N . ASN A 1 194 ? -11.982 2.821 -4.604 1.00 88.50 194 ASN A N 1
ATOM 1488 C CA . ASN A 1 194 ? -13.202 3.615 -4.428 1.00 88.50 194 ASN A CA 1
ATOM 1489 C C . ASN A 1 194 ? -12.951 4.939 -3.684 1.00 88.50 194 ASN A C 1
ATOM 1491 O O . ASN A 1 194 ? -13.730 5.878 -3.827 1.00 88.50 194 ASN A O 1
ATOM 1495 N N . ASP A 1 195 ? -11.856 5.022 -2.926 1.00 92.69 195 ASP A N 1
ATOM 1496 C CA . ASP A 1 195 ? -11.437 6.196 -2.152 1.00 92.69 195 ASP A CA 1
ATOM 1497 C C . ASP A 1 195 ? -10.540 7.179 -2.930 1.00 92.69 195 ASP A C 1
ATOM 1499 O O . ASP A 1 195 ? -10.087 8.184 -2.373 1.00 92.69 195 ASP A O 1
ATOM 1503 N N . GLY A 1 196 ? -10.258 6.887 -4.206 1.00 91.25 196 GLY A N 1
ATOM 1504 C CA . GLY A 1 196 ? -9.395 7.699 -5.066 1.00 91.25 196 GLY A CA 1
ATOM 1505 C C . GLY A 1 196 ? -7.908 7.681 -4.691 1.00 91.25 196 GLY A C 1
ATOM 1506 O O . GLY A 1 196 ? -7.143 8.460 -5.257 1.00 91.25 196 GLY A O 1
ATOM 1507 N N . GLN A 1 197 ? -7.481 6.830 -3.752 1.00 94.38 197 GLN A N 1
ATOM 1508 C CA . GLN A 1 197 ? -6.069 6.679 -3.397 1.00 94.38 197 GLN A CA 1
ATOM 1509 C C . GLN A 1 197 ? -5.318 5.797 -4.405 1.00 94.38 197 GLN A C 1
ATOM 1511 O O . GLN A 1 197 ? -5.899 5.196 -5.313 1.00 94.38 197 GLN A O 1
ATOM 1516 N N . LEU A 1 198 ? -3.998 5.716 -4.229 1.00 96.50 198 LEU A N 1
ATOM 1517 C CA . LEU A 1 198 ? -3.140 4.821 -5.001 1.00 96.50 198 LEU A CA 1
ATOM 1518 C C . LEU A 1 198 ? -3.263 3.378 -4.518 1.00 96.50 198 LEU A C 1
ATOM 1520 O O . LEU A 1 198 ? -3.385 3.135 -3.322 1.00 96.50 198 LEU A O 1
ATOM 1524 N N . ASP A 1 199 ? -3.130 2.426 -5.434 1.00 96.25 199 ASP A N 1
ATOM 1525 C CA . ASP A 1 199 ? -2.756 1.053 -5.100 1.00 96.25 199 ASP A CA 1
ATOM 1526 C C . ASP A 1 199 ? -1.337 0.756 -5.610 1.00 96.25 199 ASP A C 1
ATOM 1528 O O . ASP A 1 199 ? -0.878 1.332 -6.599 1.00 96.25 199 ASP A O 1
ATOM 1532 N N . PHE A 1 200 ? -0.634 -0.141 -4.923 1.00 96.75 200 PHE A N 1
ATOM 1533 C CA . PHE A 1 200 ? 0.756 -0.498 -5.199 1.00 96.75 200 PHE A CA 1
ATOM 1534 C C . PHE A 1 200 ? 0.855 -2.002 -5.415 1.00 96.75 200 PHE A C 1
ATOM 1536 O O . PHE A 1 200 ? 0.350 -2.770 -4.613 1.00 96.75 200 PHE A O 1
ATOM 1543 N N . VAL A 1 201 ? 1.535 -2.463 -6.454 1.00 95.75 201 VAL A N 1
ATOM 1544 C CA . VAL A 1 201 ? 1.812 -3.895 -6.626 1.00 95.75 201 VAL A CA 1
ATOM 1545 C C . VAL A 1 201 ? 3.250 -4.091 -7.064 1.00 95.75 201 VAL A C 1
ATOM 1547 O O . VAL A 1 201 ? 3.796 -3.280 -7.812 1.00 95.75 201 VAL A O 1
ATOM 1550 N N . VAL A 1 202 ? 3.879 -5.149 -6.563 1.00 96.50 202 VAL A N 1
ATOM 1551 C CA . VAL A 1 202 ? 5.289 -5.435 -6.812 1.00 96.50 202 VAL A CA 1
ATOM 1552 C C . VAL A 1 202 ? 5.428 -6.857 -7.341 1.00 96.50 202 VAL A C 1
ATOM 1554 O O . VAL A 1 202 ? 4.807 -7.787 -6.828 1.00 96.50 202 VAL A O 1
ATOM 1557 N N . TYR A 1 203 ? 6.253 -7.019 -8.370 1.00 95.81 203 TYR A N 1
ATOM 1558 C CA . TYR A 1 203 ? 6.657 -8.306 -8.922 1.00 95.81 203 TYR A CA 1
ATOM 1559 C C . TYR A 1 203 ? 8.180 -8.439 -8.873 1.00 95.81 203 TYR A C 1
ATOM 1561 O O . TYR A 1 203 ? 8.896 -7.461 -9.101 1.00 95.81 203 TYR A O 1
ATOM 1569 N N . ASP A 1 204 ? 8.667 -9.645 -8.593 1.00 95.06 204 ASP A N 1
ATOM 1570 C CA . ASP A 1 204 ? 10.094 -9.969 -8.597 1.00 95.06 204 ASP A CA 1
ATOM 1571 C C . ASP A 1 204 ? 10.679 -10.074 -10.023 1.00 95.06 204 ASP A C 1
ATOM 1573 O O . ASP A 1 204 ? 9.992 -9.842 -11.025 1.00 95.06 204 ASP A O 1
ATOM 1577 N N . ALA A 1 205 ? 11.964 -10.429 -10.116 1.00 93.88 205 ALA A N 1
ATOM 1578 C CA . ALA A 1 205 ? 12.696 -10.603 -11.372 1.00 93.88 205 ALA A CA 1
ATOM 1579 C C . ALA A 1 205 ? 12.074 -11.666 -12.298 1.00 93.88 205 ALA A C 1
ATOM 1581 O O . ALA A 1 205 ? 12.168 -11.570 -13.524 1.00 93.88 205 ALA A O 1
ATOM 1582 N N . GLU A 1 206 ? 11.409 -12.676 -11.729 1.00 94.19 206 GLU A N 1
ATOM 1583 C CA . GLU A 1 206 ? 10.701 -13.719 -12.472 1.00 94.19 206 GLU A CA 1
ATOM 1584 C C . GLU A 1 206 ? 9.253 -13.335 -12.812 1.00 94.19 206 GLU A C 1
ATOM 1586 O O . GLU A 1 206 ? 8.534 -14.113 -13.446 1.00 94.19 206 GLU A O 1
ATOM 1591 N N . GLY A 1 207 ? 8.813 -12.140 -12.413 1.00 94.12 207 GLY A N 1
ATOM 1592 C CA . GLY A 1 207 ? 7.454 -11.666 -12.612 1.00 94.12 207 GLY A CA 1
ATOM 1593 C C . GLY A 1 207 ? 6.447 -12.336 -11.681 1.00 94.12 207 GLY A C 1
ATOM 1594 O O . GLY A 1 207 ? 5.275 -12.415 -12.040 1.00 94.12 207 GLY A O 1
ATOM 1595 N N . ARG A 1 208 ? 6.864 -12.841 -10.517 1.00 95.56 208 ARG A N 1
ATOM 1596 C CA . ARG A 1 208 ? 5.972 -13.370 -9.477 1.00 95.56 208 ARG A CA 1
ATOM 1597 C C . ARG A 1 208 ? 5.618 -12.265 -8.496 1.00 95.56 208 ARG A C 1
ATOM 1599 O O . ARG A 1 208 ? 6.448 -11.422 -8.171 1.00 95.56 208 ARG A O 1
ATOM 1606 N N . LEU A 1 209 ? 4.373 -12.269 -8.042 1.00 95.38 209 LEU A N 1
ATOM 1607 C CA . LEU A 1 209 ? 3.873 -11.317 -7.061 1.00 95.38 209 LEU A CA 1
ATOM 1608 C C . LEU A 1 209 ? 4.699 -11.394 -5.771 1.00 95.38 209 LEU A C 1
ATOM 1610 O O . LEU A 1 209 ? 4.958 -12.485 -5.265 1.00 95.38 209 LEU A O 1
ATOM 1614 N N . THR A 1 210 ? 5.096 -10.238 -5.248 1.00 95.06 210 THR A N 1
ATOM 1615 C CA . THR A 1 210 ? 5.867 -10.105 -4.008 1.00 95.06 210 THR A CA 1
ATOM 1616 C C . THR A 1 210 ? 5.228 -9.048 -3.105 1.00 95.06 210 THR A C 1
ATOM 1618 O O . THR A 1 210 ? 4.619 -8.085 -3.564 1.00 95.06 210 THR A O 1
ATOM 1621 N N . ASP A 1 211 ? 5.359 -9.240 -1.800 1.00 93.44 211 ASP A N 1
ATOM 1622 C CA . ASP A 1 211 ? 4.854 -8.383 -0.720 1.00 93.44 211 ASP A CA 1
ATOM 1623 C C . ASP A 1 211 ? 5.933 -7.416 -0.197 1.00 93.44 211 ASP A C 1
ATOM 1625 O O . ASP A 1 211 ? 5.829 -6.856 0.891 1.00 93.44 211 ASP A O 1
ATOM 1629 N N . ARG A 1 212 ? 7.032 -7.266 -0.935 1.00 93.00 212 ARG A N 1
ATOM 1630 C CA . ARG A 1 212 ? 8.211 -6.498 -0.527 1.00 93.00 212 ARG A CA 1
ATOM 1631 C C . ARG A 1 212 ? 9.014 -6.031 -1.730 1.00 93.00 212 ARG A C 1
ATOM 1633 O O . ARG A 1 212 ? 8.954 -6.645 -2.795 1.00 93.00 212 ARG A O 1
ATOM 1640 N N . SER A 1 213 ? 9.774 -4.966 -1.513 1.00 92.94 213 SER A N 1
ATOM 1641 C CA . SER A 1 213 ? 10.516 -4.215 -2.521 1.00 92.94 213 SER A CA 1
ATOM 1642 C C . SER A 1 213 ? 11.953 -3.927 -2.066 1.00 92.94 213 SER A C 1
ATOM 1644 O O . SER A 1 213 ? 12.240 -3.841 -0.867 1.00 92.94 213 SER A O 1
ATOM 1646 N N . LEU A 1 214 ? 12.868 -3.810 -3.027 1.00 90.00 214 LEU A N 1
ATOM 1647 C CA . LEU A 1 214 ? 14.297 -3.561 -2.838 1.00 90.00 214 LEU A CA 1
ATOM 1648 C C . LEU A 1 214 ? 14.613 -2.065 -2.824 1.00 90.00 214 LEU A C 1
ATOM 1650 O O . LEU A 1 214 ? 14.313 -1.344 -3.771 1.00 90.00 214 LEU A O 1
ATOM 1654 N N . PHE A 1 215 ? 15.312 -1.593 -1.801 1.00 88.00 215 PHE A N 1
ATOM 1655 C CA . PHE A 1 215 ? 15.765 -0.210 -1.677 1.00 88.00 215 PHE A CA 1
ATOM 1656 C C . PHE A 1 215 ? 17.265 -0.144 -1.376 1.00 88.00 215 PHE A C 1
ATOM 1658 O O . PHE A 1 215 ? 17.821 -1.054 -0.764 1.00 88.00 215 PHE A O 1
ATOM 1665 N N . PRO A 1 216 ? 17.961 0.922 -1.787 1.00 82.62 216 PRO A N 1
ATOM 1666 C CA . PRO A 1 216 ? 19.354 1.126 -1.419 1.00 82.62 216 PRO A CA 1
ATOM 1667 C C . PRO A 1 216 ? 19.491 1.339 0.095 1.00 82.62 216 PRO A C 1
ATOM 1669 O O . PRO A 1 216 ? 18.614 1.917 0.736 1.00 82.62 216 PRO A O 1
ATOM 1672 N N . SER A 1 217 ? 20.616 0.906 0.667 1.00 76.50 217 SER A N 1
ATOM 1673 C CA . SER A 1 217 ? 20.989 1.213 2.052 1.00 76.50 217 SER A CA 1
ATOM 1674 C C . SER A 1 217 ? 22.392 1.815 2.113 1.00 76.50 217 SER A C 1
ATOM 1676 O O . SER A 1 217 ? 23.234 1.546 1.252 1.00 76.50 217 SER A O 1
ATOM 1678 N N . LEU A 1 218 ? 22.668 2.579 3.176 1.00 66.06 218 LEU A N 1
ATOM 1679 C CA . LEU A 1 218 ? 23.967 3.222 3.430 1.00 66.06 218 LEU A CA 1
ATOM 1680 C C . LEU A 1 218 ? 25.140 2.221 3.552 1.00 66.06 218 LEU A C 1
ATOM 1682 O O . LEU A 1 218 ? 26.299 2.623 3.522 1.00 66.06 218 LEU A O 1
ATOM 1686 N N . GLY A 1 219 ? 24.864 0.918 3.696 1.00 63.16 219 GLY A N 1
ATOM 1687 C CA . GLY A 1 219 ? 25.871 -0.144 3.806 1.00 63.16 219 GLY A CA 1
ATOM 1688 C C . GLY A 1 219 ? 26.225 -0.841 2.488 1.00 63.16 219 GLY A C 1
ATOM 1689 O O . GLY A 1 219 ? 26.989 -1.806 2.504 1.00 63.16 219 GLY A O 1
ATOM 1690 N N . GLY A 1 220 ? 25.647 -0.420 1.357 1.00 66.88 220 GLY A N 1
ATOM 1691 C CA . GLY A 1 220 ? 25.878 -1.022 0.036 1.00 66.88 220 GLY A CA 1
ATOM 1692 C C . GLY A 1 220 ? 25.180 -2.369 -0.200 1.00 66.88 220 GLY A C 1
ATOM 1693 O O . GLY A 1 220 ? 25.215 -2.885 -1.313 1.00 66.88 220 GLY A O 1
ATOM 1694 N N . THR A 1 221 ? 24.516 -2.932 0.816 1.00 71.94 221 THR A N 1
ATOM 1695 C CA . THR A 1 221 ? 23.593 -4.068 0.654 1.00 71.94 221 THR A CA 1
ATOM 1696 C C . THR A 1 221 ? 22.173 -3.522 0.520 1.00 71.94 221 THR A C 1
ATOM 1698 O O . THR A 1 221 ? 21.763 -2.766 1.400 1.00 71.94 221 THR A O 1
ATOM 1701 N N . PRO A 1 222 ? 21.407 -3.859 -0.529 1.00 79.75 222 PRO A N 1
ATOM 1702 C CA . PRO A 1 222 ? 20.017 -3.428 -0.633 1.00 79.75 222 PRO A CA 1
ATOM 1703 C C . PRO A 1 222 ? 19.200 -3.849 0.597 1.00 79.75 222 PRO A C 1
ATOM 1705 O O . PRO A 1 222 ? 19.288 -4.990 1.052 1.00 79.75 222 PRO A O 1
ATOM 1708 N N . ALA A 1 223 ? 18.418 -2.922 1.138 1.00 87.31 223 ALA A N 1
ATOM 1709 C CA . ALA A 1 223 ? 17.411 -3.199 2.146 1.00 87.31 223 ALA A CA 1
ATOM 1710 C C . ALA A 1 223 ? 16.143 -3.705 1.455 1.00 87.31 223 ALA A C 1
ATOM 1712 O O . ALA A 1 223 ? 15.661 -3.099 0.502 1.00 87.31 223 ALA A O 1
ATOM 1713 N N . VAL A 1 224 ? 15.585 -4.805 1.945 1.00 90.88 224 VAL A N 1
ATOM 1714 C CA . VAL A 1 224 ? 14.281 -5.302 1.496 1.00 90.88 224 VAL A CA 1
ATOM 1715 C C . VAL A 1 224 ? 13.249 -4.777 2.486 1.00 90.88 224 VAL A C 1
ATOM 1717 O O . VAL A 1 224 ? 13.419 -4.967 3.689 1.00 90.88 224 VAL A O 1
ATOM 1720 N N . MET A 1 225 ? 12.204 -4.105 2.006 1.00 91.12 225 MET A N 1
ATOM 1721 C CA . MET A 1 225 ? 11.149 -3.533 2.848 1.00 91.12 225 MET A CA 1
ATOM 1722 C C . MET A 1 225 ? 9.754 -3.960 2.384 1.00 91.12 225 MET A C 1
ATOM 1724 O O . MET A 1 225 ? 9.552 -4.204 1.196 1.00 91.12 225 MET A O 1
ATOM 1728 N N . GLY A 1 226 ? 8.794 -4.043 3.308 1.00 91.94 226 GLY A N 1
ATOM 1729 C CA . GLY A 1 226 ? 7.430 -4.489 3.011 1.00 91.94 226 GLY A CA 1
ATOM 1730 C C . GLY A 1 226 ? 6.637 -3.510 2.139 1.00 91.94 226 GLY A C 1
ATOM 1731 O O . GLY A 1 226 ? 6.605 -2.300 2.378 1.00 91.94 226 GLY A O 1
ATOM 1732 N N . ALA A 1 227 ? 5.956 -4.047 1.132 1.00 92.88 227 ALA A N 1
ATOM 1733 C CA . ALA A 1 227 ? 4.943 -3.353 0.351 1.00 92.88 227 ALA A CA 1
ATOM 1734 C C . ALA A 1 227 ? 3.544 -3.714 0.901 1.00 92.88 227 ALA A C 1
ATOM 1736 O O . ALA A 1 227 ? 3.343 -4.840 1.347 1.00 92.88 227 ALA A O 1
ATOM 1737 N N . PRO A 1 228 ? 2.569 -2.788 0.898 1.00 94.69 228 PRO A N 1
ATOM 1738 C CA . PRO A 1 228 ? 2.618 -1.467 0.275 1.00 94.69 228 PRO A CA 1
ATOM 1739 C C . PRO A 1 228 ? 3.191 -0.367 1.180 1.00 94.69 228 PRO A C 1
ATOM 1741 O O . PRO A 1 228 ? 3.422 0.731 0.684 1.00 94.69 228 PRO A O 1
ATOM 1744 N N . TYR A 1 229 ? 3.428 -0.616 2.476 1.00 94.50 229 TYR A N 1
ATOM 1745 C CA . TYR A 1 229 ? 3.757 0.441 3.445 1.00 94.50 229 TYR A CA 1
ATOM 1746 C C . TYR A 1 229 ? 4.965 1.301 3.032 1.00 94.50 229 TYR A C 1
ATOM 1748 O O . TYR A 1 229 ? 4.890 2.533 3.056 1.00 94.50 229 TYR A O 1
ATOM 1756 N N . SER A 1 230 ? 6.063 0.687 2.582 1.00 92.38 230 SER A N 1
ATOM 1757 C CA . SER A 1 230 ? 7.228 1.443 2.106 1.00 92.38 230 SER A CA 1
ATOM 1758 C C . SER A 1 230 ? 6.904 2.313 0.892 1.00 92.38 230 SER A C 1
ATOM 1760 O O . SER A 1 230 ? 7.298 3.478 0.854 1.00 92.38 230 SER A O 1
ATOM 1762 N N . CYS A 1 231 ? 6.127 1.803 -0.065 1.00 94.12 231 CYS A N 1
ATOM 1763 C CA . CYS A 1 231 ? 5.673 2.582 -1.216 1.00 94.12 231 CYS A CA 1
ATOM 1764 C C . CYS A 1 231 ? 4.785 3.753 -0.765 1.00 94.12 231 CYS A C 1
ATOM 1766 O O . CYS A 1 231 ? 5.035 4.903 -1.125 1.00 94.12 231 CYS A O 1
ATOM 1768 N N . MET A 1 232 ? 3.812 3.486 0.108 1.00 94.19 232 MET A N 1
ATOM 1769 C CA . MET A 1 232 ? 2.934 4.498 0.696 1.00 94.19 232 MET A CA 1
ATOM 1770 C C . MET A 1 232 ? 3.735 5.622 1.355 1.00 94.19 232 MET A C 1
ATOM 1772 O O . MET A 1 232 ? 3.445 6.788 1.116 1.00 94.19 232 MET A O 1
ATOM 1776 N N . SER A 1 233 ? 4.784 5.304 2.118 1.00 90.81 233 SER A N 1
ATOM 1777 C CA . SER A 1 233 ? 5.610 6.314 2.794 1.00 90.81 233 SER A CA 1
ATOM 1778 C C . SER A 1 233 ? 6.305 7.289 1.833 1.00 90.81 233 SER A C 1
ATOM 1780 O O . SER A 1 233 ? 6.379 8.485 2.115 1.00 90.81 233 SER A O 1
ATOM 1782 N N . CYS A 1 234 ? 6.757 6.822 0.663 1.00 89.94 234 CYS A N 1
ATOM 1783 C CA . CYS A 1 234 ? 7.353 7.691 -0.355 1.00 89.94 234 CYS A CA 1
ATOM 1784 C C . CYS A 1 234 ? 6.310 8.579 -1.043 1.00 89.94 234 CYS A C 1
ATOM 1786 O O . CYS A 1 234 ? 6.625 9.703 -1.441 1.00 89.94 234 CYS A O 1
ATOM 1788 N N . HIS A 1 235 ? 5.088 8.069 -1.192 1.00 93.25 235 HIS A N 1
ATOM 1789 C CA . HIS A 1 235 ? 3.976 8.731 -1.872 1.00 93.25 235 HIS A CA 1
ATOM 1790 C C . HIS A 1 235 ? 3.103 9.578 -0.937 1.00 93.25 235 HIS A C 1
ATOM 1792 O O . HIS A 1 235 ? 2.290 10.366 -1.417 1.00 93.25 235 HIS A O 1
ATOM 1798 N N . PHE A 1 236 ? 3.299 9.458 0.376 1.00 91.50 236 PHE A N 1
ATOM 1799 C CA . PHE A 1 236 ? 2.545 10.184 1.385 1.00 91.50 236 PHE A CA 1
ATOM 1800 C C . PHE A 1 236 ? 2.691 11.694 1.197 1.00 91.50 236 PHE A C 1
ATOM 1802 O O . PHE A 1 236 ? 3.795 12.242 1.052 1.00 91.50 236 PHE A O 1
ATOM 1809 N N . ASN A 1 237 ? 1.553 12.367 1.206 1.00 89.62 237 ASN A N 1
ATOM 1810 C CA . ASN A 1 237 ? 1.450 13.806 1.156 1.00 89.62 237 ASN A CA 1
ATOM 1811 C C . ASN A 1 237 ? 0.439 14.291 2.196 1.00 89.62 237 ASN A C 1
ATOM 1813 O O . ASN A 1 237 ? -0.507 13.588 2.537 1.00 89.62 237 ASN A O 1
ATOM 1817 N N . VAL A 1 238 ? 0.646 15.510 2.684 1.00 85.94 238 VAL A N 1
ATOM 1818 C CA . VAL A 1 238 ? -0.325 16.223 3.512 1.00 85.94 238 VAL A CA 1
ATOM 1819 C C . VAL A 1 238 ? -0.475 17.616 2.930 1.00 85.94 238 VAL A C 1
ATOM 1821 O O . VAL A 1 238 ? 0.483 18.390 2.902 1.00 85.94 238 VAL A O 1
ATOM 1824 N N . THR A 1 239 ? -1.677 17.931 2.458 1.00 84.94 239 THR A N 1
ATOM 1825 C CA . THR A 1 239 ? -2.033 19.251 1.931 1.00 84.94 239 THR A CA 1
ATOM 1826 C C . THR A 1 239 ? -3.259 19.752 2.675 1.00 84.94 239 THR A C 1
ATOM 1828 O O . THR A 1 239 ? -4.252 19.039 2.757 1.00 84.94 239 THR A O 1
ATOM 1831 N N . ASP A 1 240 ? -3.193 20.967 3.225 1.00 83.19 240 ASP A N 1
ATOM 1832 C CA . ASP A 1 240 ? -4.292 21.578 3.989 1.00 83.19 240 ASP A CA 1
ATOM 1833 C C . ASP A 1 240 ? -4.856 20.657 5.093 1.00 83.19 240 ASP A C 1
ATOM 1835 O O . ASP A 1 240 ? -6.066 20.541 5.257 1.00 83.19 240 ASP A O 1
ATOM 1839 N N . GLU A 1 241 ? -3.962 19.977 5.828 1.00 76.38 241 GLU A N 1
ATOM 1840 C CA . GLU A 1 241 ? -4.289 19.008 6.898 1.00 76.38 241 GLU A CA 1
ATOM 1841 C C . GLU A 1 241 ? -5.031 17.744 6.415 1.00 76.38 241 GLU A C 1
ATOM 1843 O O . GLU A 1 241 ? -5.425 16.897 7.214 1.00 76.38 241 GLU A O 1
ATOM 1848 N N . VAL A 1 242 ? -5.170 17.565 5.099 1.00 81.81 242 VAL A N 1
ATOM 1849 C CA . VAL A 1 242 ? -5.695 16.350 4.478 1.00 81.81 242 VAL A CA 1
ATOM 1850 C C . VAL A 1 242 ? -4.524 15.512 3.986 1.00 81.81 242 VAL A C 1
ATOM 1852 O O . VAL A 1 242 ? -3.697 15.966 3.193 1.00 81.81 242 VAL A O 1
ATOM 1855 N N . TRP A 1 243 ? -4.439 14.280 4.473 1.00 85.25 243 TRP A N 1
ATOM 1856 C CA . TRP A 1 243 ? -3.464 13.311 3.991 1.00 85.25 243 TRP A CA 1
ATOM 1857 C C . TRP A 1 243 ? -3.925 12.704 2.653 1.00 85.25 243 TRP A C 1
ATOM 1859 O O . TRP A 1 243 ? -5.120 12.573 2.386 1.00 85.25 243 TRP A O 1
ATOM 1869 N N . SER A 1 244 ? -2.977 12.330 1.803 1.00 89.00 244 SER A N 1
ATOM 1870 C CA . SER A 1 244 ? -3.206 11.611 0.546 1.00 89.00 244 SER A CA 1
ATOM 1871 C C . SER A 1 244 ? -1.970 10.801 0.163 1.00 89.00 244 SER A C 1
ATOM 1873 O O . SER A 1 244 ? -0.889 10.959 0.740 1.00 89.00 244 SER A O 1
ATOM 1875 N N . TYR A 1 245 ? -2.117 9.946 -0.844 1.00 91.62 245 TYR A N 1
ATOM 1876 C CA . TYR A 1 245 ? -0.999 9.341 -1.553 1.00 91.62 245 TYR A CA 1
ATOM 1877 C C . TYR A 1 245 ? -0.966 9.892 -2.972 1.00 91.62 245 TYR A C 1
ATOM 1879 O O . TYR A 1 245 ? -1.855 9.630 -3.778 1.00 91.62 245 TYR A O 1
ATOM 1887 N N . ASP A 1 246 ? 0.067 10.667 -3.280 1.00 93.00 246 ASP A N 1
ATOM 1888 C CA . ASP A 1 246 ? 0.192 11.316 -4.579 1.00 93.00 246 ASP A CA 1
ATOM 1889 C C . ASP A 1 246 ? 1.097 10.500 -5.487 1.00 93.00 246 ASP A C 1
ATOM 1891 O O . ASP A 1 246 ? 2.131 9.979 -5.060 1.00 93.00 246 ASP A O 1
ATOM 1895 N N . LEU A 1 247 ? 0.756 10.415 -6.772 1.00 93.62 247 LEU A N 1
ATOM 1896 C CA . LEU A 1 247 ? 1.659 9.828 -7.751 1.00 93.62 247 LEU A CA 1
ATOM 1897 C C . LEU A 1 247 ? 2.955 10.650 -7.798 1.00 93.62 247 LEU A C 1
ATOM 1899 O O . LEU A 1 247 ? 2.955 11.832 -8.142 1.00 93.62 247 LEU A O 1
ATOM 1903 N N . ARG A 1 248 ? 4.076 9.997 -7.494 1.00 91.94 248 ARG A N 1
ATOM 1904 C CA . ARG A 1 248 ? 5.414 10.579 -7.556 1.00 91.94 248 ARG A CA 1
ATOM 1905 C C . ARG A 1 248 ? 6.269 9.805 -8.540 1.00 91.94 248 ARG A C 1
ATOM 1907 O O . ARG A 1 248 ? 6.255 8.577 -8.562 1.00 91.94 248 ARG A O 1
ATOM 1914 N N . PHE A 1 249 ? 7.030 10.543 -9.337 1.00 88.31 249 PHE A N 1
ATOM 1915 C CA . PHE A 1 249 ? 8.087 9.979 -10.163 1.00 88.31 249 PHE A CA 1
ATOM 1916 C C . PHE A 1 249 ? 9.413 10.134 -9.420 1.00 88.31 249 PHE A C 1
ATOM 1918 O O . PHE A 1 249 ? 9.615 11.163 -8.772 1.00 88.31 249 PHE A O 1
ATOM 1925 N N . PRO A 1 250 ? 10.308 9.136 -9.480 1.00 82.94 250 PRO A N 1
ATOM 1926 C CA . PRO A 1 250 ? 11.582 9.232 -8.794 1.00 82.94 250 PRO A CA 1
ATOM 1927 C C . PRO A 1 250 ? 12.421 10.367 -9.382 1.00 82.94 250 PRO A C 1
ATOM 1929 O O . PRO A 1 250 ? 12.506 10.514 -10.604 1.00 82.94 250 PRO A O 1
ATOM 1932 N N . ASP A 1 251 ? 13.096 11.114 -8.511 1.00 83.38 251 ASP A N 1
ATOM 1933 C CA . ASP A 1 251 ? 14.119 12.062 -8.938 1.00 83.38 251 ASP A CA 1
ATOM 1934 C C . ASP A 1 251 ? 15.217 11.333 -9.723 1.00 83.38 251 ASP A C 1
ATOM 1936 O O . ASP A 1 251 ? 15.664 10.238 -9.350 1.00 83.38 251 ASP A O 1
ATOM 1940 N N . SER A 1 252 ? 15.662 11.965 -10.810 1.00 82.81 252 SER A N 1
ATOM 1941 C CA . SER A 1 252 ? 16.790 11.487 -11.602 1.00 82.81 252 SER A CA 1
ATOM 1942 C C . SER A 1 252 ? 18.102 12.060 -11.075 1.00 82.81 252 SER A C 1
ATOM 1944 O O . SER A 1 252 ? 18.214 13.278 -10.906 1.00 82.81 252 SER A O 1
ATOM 1946 N N . GLY A 1 253 ? 19.119 11.225 -10.891 1.00 76.62 253 GLY A N 1
ATOM 1947 C CA . GLY A 1 253 ? 20.451 11.685 -10.522 1.00 76.62 253 GLY A CA 1
ATOM 1948 C C . GLY A 1 253 ? 21.319 10.614 -9.879 1.00 76.62 253 GLY A C 1
ATOM 1949 O O . GLY A 1 253 ? 20.896 9.486 -9.650 1.00 76.62 253 GLY A O 1
ATOM 1950 N N . ILE A 1 254 ? 22.557 11.002 -9.572 1.00 68.81 254 ILE A N 1
ATOM 1951 C CA . ILE A 1 254 ? 23.513 10.141 -8.874 1.00 68.81 254 ILE A CA 1
ATOM 1952 C C . ILE A 1 254 ? 22.990 9.891 -7.455 1.00 68.81 254 ILE A C 1
ATOM 1954 O O . ILE A 1 254 ? 22.627 10.843 -6.756 1.00 68.81 254 ILE A O 1
ATOM 1958 N N . CYS A 1 255 ? 22.972 8.622 -7.045 1.00 69.38 255 CYS A N 1
ATOM 1959 C CA . CYS A 1 255 ? 22.722 8.223 -5.663 1.00 69.38 255 CYS A CA 1
ATOM 1960 C C . CYS A 1 255 ? 23.650 9.018 -4.734 1.00 69.38 255 CYS A C 1
ATOM 1962 O O . CYS A 1 255 ? 24.860 9.068 -4.956 1.00 69.38 255 CYS A O 1
ATOM 1964 N N . LYS A 1 256 ? 23.084 9.710 -3.745 1.00 60.94 256 LYS A N 1
ATOM 1965 C CA . LYS A 1 256 ? 23.887 10.431 -2.758 1.00 60.94 256 LYS A CA 1
ATOM 1966 C C . LYS A 1 256 ? 24.198 9.461 -1.625 1.00 60.94 256 LYS A C 1
ATOM 1968 O O . LYS A 1 256 ? 23.262 9.031 -0.957 1.00 60.94 256 LYS A O 1
ATOM 1973 N N . ASP A 1 257 ? 25.480 9.132 -1.479 1.00 54.38 257 ASP A N 1
ATOM 1974 C CA . ASP A 1 257 ? 26.032 8.403 -0.328 1.00 54.38 257 ASP A CA 1
ATOM 1975 C C . ASP A 1 257 ? 25.718 9.110 1.004 1.00 54.38 257 ASP A C 1
ATOM 1977 O O . ASP A 1 257 ? 25.752 10.369 1.038 1.00 54.38 257 ASP A O 1
#

Sequence (257 aa):
MCACERPVPEPPIERISCDQDINGIPWGADQPPESDSDVTAELSELDLSQLPDPIDISQMVEIDRGLISYALEIAPTELGPLLSHEQALMAGVLGEVVLASIARSDNPDWLDLDFFRRGLQHYYTCSKGFPTTLAGFESELLAFSGRQGTVVDSVAKCTERRLIAAPESGIYVSQTLFEGVVEETEIVLTDWRNDGQLDFVVYDAEGRLTDRSLFPSLGGTPAVMGAPYSCMSCHFNVTDEVWSYDLRFPDSGICKD